Protein 1UDN (pdb70)

Structure (mmCIF, N/CA/C/O backbone):
data_1UDN
#
_entry.id   1UDN
#
_cell.length_a   145.441
_cell.length_b   145.441
_cell.length_c   82.484
_cell.angle_alpha   90.00
_cell.angle_beta   90.00
_cell.angle_gamma   120.00
#
_symmetry.space_group_name_H-M   'P 63 2 2'
#
loop_
_entity.id
_entity.type
_entity.pdbx_description
1 polymer 'Ribonuclease PH'
2 non-polymer 'PHOSPHATE ION'
3 non-polymer 'SULFATE ION'
4 water water
#
loop_
_atom_site.group_PDB
_atom_site.id
_atom_site.type_symbol
_atom_site.label_atom_id
_atom_site.label_alt_id
_atom_site.label_comp_id
_atom_site.label_asym_id
_atom_site.label_entity_id
_atom_site.label_seq_id
_atom_site.pdbx_PDB_ins_code
_atom_site.Cartn_x
_atom_site.Cartn_y
_atom_site.Cartn_z
_atom_site.occupancy
_atom_site.B_iso_or_equiv
_atom_site.auth_seq_id
_atom_site.auth_comp_id
_atom_site.auth_asym_id
_atom_site.auth_atom_id
_atom_site.pdbx_PDB_model_num
ATOM 1 N N . ARG A 1 2 ? 18.034 46.507 2.574 1.00 66.77 2 ARG A N 1
ATOM 2 C CA . ARG A 1 2 ? 17.762 47.922 2.992 1.00 71.19 2 ARG A CA 1
ATOM 3 C C . ARG A 1 2 ? 18.713 48.921 2.356 1.00 72.31 2 ARG A C 1
ATOM 4 O O . ARG A 1 2 ? 19.863 48.599 2.062 1.00 80.67 2 ARG A O 1
ATOM 12 N N . SER A 1 3 ? 18.227 50.143 2.161 1.00 77.85 3 SER A N 1
ATOM 13 C CA . SER A 1 3 ? 19.027 51.214 1.561 1.00 80.51 3 SER A CA 1
ATOM 14 C C . SER A 1 3 ? 20.491 51.180 2.006 1.00 82.33 3 SER A C 1
ATOM 15 O O . SER A 1 3 ? 21.391 51.099 1.167 1.00 83.72 3 SER A O 1
ATOM 18 N N . ASP A 1 4 ? 20.712 51.222 3.322 1.00 81.79 4 ASP A N 1
ATOM 19 C CA . ASP A 1 4 ? 22.054 51.245 3.901 1.00 77.53 4 ASP A CA 1
ATOM 20 C C . ASP A 1 4 ? 22.701 49.884 4.118 1.00 79.69 4 ASP A C 1
ATOM 21 O O . ASP A 1 4 ? 23.657 49.758 4.892 1.00 77.89 4 ASP A O 1
ATOM 26 N N . GLY A 1 5 ? 22.180 48.866 3.440 1.00 75.73 5 GLY A N 1
ATOM 27 C CA . GLY A 1 5 ? 22.747 47.532 3.567 1.00 72.67 5 GLY A CA 1
ATOM 28 C C . GLY A 1 5 ? 22.574 46.849 4.913 1.00 71.41 5 GLY A C 1
ATOM 29 O O . GLY A 1 5 ? 23.268 45.877 5.211 1.00 66.17 5 GLY A O 1
ATOM 30 N N . ARG A 1 6 ? 21.632 47.345 5.714 1.00 70.84 6 ARG A N 1
ATOM 31 C CA . ARG A 1 6 ? 21.355 46.798 7.042 1.00 67.84 6 ARG A CA 1
ATOM 32 C C . ARG A 1 6 ? 20.294 45.694 6.956 1.00 66.89 6 ARG A C 1
ATOM 33 O O . ARG A 1 6 ? 19.394 45.757 6.122 1.00 67.46 6 ARG A O 1
ATOM 41 N N . LYS A 1 7 ? 20.416 44.667 7.790 1.00 63.92 7 LYS A N 1
ATOM 42 C CA . LYS A 1 7 ? 19.435 43.585 7.790 1.00 67.66 7 LYS A CA 1
ATOM 43 C C . LYS A 1 7 ? 18.109 44.171 8.272 1.00 69.85 7 LYS A C 1
ATOM 44 O O . LYS A 1 7 ? 18.067 45.298 8.778 1.00 69.67 7 LYS A O 1
ATOM 50 N N . GLU A 1 8 ? 17.034 43.409 8.121 1.00 64.67 8 GLU A N 1
ATOM 51 C CA . GLU A 1 8 ? 15.714 43.876 8.513 1.00 65.48 8 GLU A CA 1
ATOM 52 C C . GLU A 1 8 ? 15.482 43.941 10.017 1.00 61.03 8 GLU A C 1
ATOM 53 O O . GLU A 1 8 ? 14.752 44.807 10.506 1.00 59.34 8 GLU A O 1
ATOM 59 N N . ASP A 1 9 ? 16.122 43.031 10.741 1.00 58.61 9 ASP A N 1
ATOM 60 C CA . ASP A 1 9 ? 16.000 42.940 12.195 1.00 60.90 9 ASP A CA 1
ATOM 61 C C . ASP A 1 9 ? 17.246 43.509 12.865 1.00 57.28 9 ASP A C 1
ATOM 62 O O . ASP A 1 9 ? 17.589 43.140 13.996 1.00 55.34 9 ASP A O 1
ATOM 67 N N . GLN A 1 10 ? 17.896 44.423 12.152 1.00 57.40 10 GLN A N 1
ATOM 68 C CA . GLN A 1 10 ? 19.137 45.050 12.572 1.00 55.65 10 GLN A CA 1
ATOM 69 C C . GLN A 1 10 ? 19.061 46.577 12.795 1.00 58.73 10 GLN A C 1
ATOM 70 O O . GLN A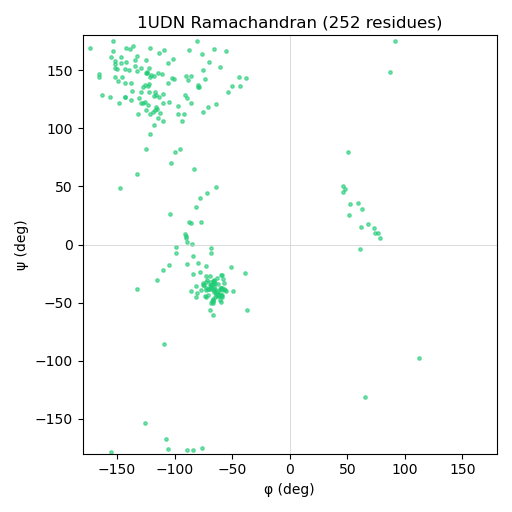 1 10 ? 18.566 47.330 11.942 1.00 51.70 10 GLN A O 1
ATOM 76 N N . LEU A 1 11 ? 19.570 47.017 13.950 1.00 53.05 11 LEU A N 1
ATOM 77 C CA . LEU A 1 11 ? 19.605 48.432 14.330 1.00 46.78 11 LEU A CA 1
ATOM 78 C C . LEU A 1 11 ? 20.706 49.174 13.592 1.00 47.32 11 LEU A C 1
ATOM 79 O O . LEU A 1 11 ? 21.594 48.551 13.023 1.00 44.78 11 LEU A O 1
ATOM 84 N N . ARG A 1 12 ? 20.652 50.508 13.591 1.00 50.98 12 ARG A N 1
ATOM 85 C CA . ARG A 1 12 ? 21.757 51.264 12.999 1.00 53.01 12 ARG A CA 1
ATOM 86 C C . ARG A 1 12 ? 22.849 51.288 14.097 1.00 53.12 12 ARG A C 1
ATOM 87 O O . ARG A 1 12 ? 22.653 50.773 15.207 1.00 45.12 12 ARG A O 1
ATOM 95 N N . PRO A 1 13 ? 24.023 51.848 13.780 1.00 51.98 13 PRO A N 1
ATOM 96 C CA . PRO A 1 13 ? 25.114 51.931 14.759 1.00 49.58 13 PRO A CA 1
ATOM 97 C C . PRO A 1 13 ? 24.657 52.829 15.916 1.00 44.68 13 PRO A C 1
ATOM 98 O O . PRO A 1 13 ? 24.301 53.983 15.697 1.00 44.39 13 PRO A O 1
ATOM 102 N N . VAL A 1 14 ? 24.645 52.300 17.131 1.00 39.60 14 VAL A N 1
ATOM 103 C CA . VAL A 1 14 ? 24.234 53.098 18.275 1.00 42.08 14 VAL A CA 1
ATOM 104 C C . VAL A 1 14 ? 25.431 53.564 19.077 1.00 44.45 14 VAL A C 1
ATOM 105 O O . VAL A 1 14 ? 26.396 52.843 19.268 1.00 48.61 14 VAL A O 1
ATOM 109 N N . SER A 1 15 ? 25.345 54.774 19.585 1.00 47.51 15 SER A N 1
ATOM 110 C CA . SER A 1 15 ? 26.433 55.333 20.349 1.00 46.83 15 SER A CA 1
ATOM 111 C C . SER A 1 15 ? 25.882 56.178 21.497 1.00 39.24 15 SER A C 1
ATOM 112 O O . SER A 1 15 ? 25.048 57.030 21.272 1.00 38.05 15 SER A O 1
ATOM 115 N N . ILE A 1 16 ? 26.317 55.925 22.726 1.00 39.59 16 ILE A N 1
ATOM 116 C CA . ILE A 1 16 ? 25.862 56.751 23.843 1.00 37.91 16 ILE A CA 1
ATOM 117 C C . ILE A 1 16 ? 27.077 57.294 24.591 1.00 38.85 16 ILE A C 1
ATOM 118 O O . ILE A 1 16 ? 27.907 56.533 25.072 1.00 42.55 16 ILE A O 1
ATOM 123 N N . GLN A 1 17 ? 27.173 58.605 24.709 1.00 37.81 17 GLN A N 1
ATOM 124 C CA . GLN A 1 17 ? 28.292 59.233 25.401 1.00 39.16 17 GLN A CA 1
ATOM 125 C C . GLN A 1 17 ? 27.799 60.034 26.597 1.00 36.97 17 GLN A C 1
ATOM 126 O O . GLN A 1 17 ? 27.100 61.015 26.413 1.00 39.64 17 GLN A O 1
ATOM 132 N N . ARG A 1 18 ? 28.150 59.616 27.805 1.00 37.36 18 ARG A N 1
ATOM 133 C CA . ARG A 1 18 ? 27.736 60.314 29.024 1.00 34.25 18 ARG A CA 1
ATOM 134 C C . ARG A 1 18 ? 28.723 61.413 29.357 1.00 32.15 18 ARG A C 1
ATOM 135 O O . ARG A 1 18 ? 29.792 61.463 28.792 1.00 34.04 18 ARG A O 1
ATOM 143 N N . ASP A 1 19 ? 28.351 62.298 30.278 1.00 37.61 19 ASP A N 1
ATOM 144 C CA . ASP A 1 19 ? 29.183 63.443 30.658 1.00 38.61 19 ASP A CA 1
ATOM 145 C C . ASP A 1 19 ? 29.461 64.327 29.456 1.00 40.34 19 ASP A C 1
ATOM 146 O O . ASP A 1 19 ? 30.535 64.909 29.335 1.00 42.31 19 ASP A O 1
ATOM 151 N N . PHE A 1 20 ? 28.485 64.451 28.577 1.00 36.62 20 PHE A N 1
ATOM 152 C CA . PHE A 1 20 ? 28.678 65.243 27.396 1.00 33.51 20 PHE A CA 1
ATOM 153 C C . PHE A 1 20 ? 28.885 66.696 27.717 1.00 35.57 20 PHE A C 1
ATOM 154 O O . PHE A 1 20 ? 29.680 67.383 27.064 1.00 39.26 20 PHE A O 1
ATOM 162 N N . LEU A 1 21 ? 28.153 67.180 28.713 1.00 38.32 21 LEU A N 1
ATOM 163 C CA . LEU A 1 21 ? 28.261 68.567 29.127 1.00 32.98 21 LEU A CA 1
ATOM 164 C C . LEU A 1 21 ? 28.581 68.604 30.628 1.00 39.67 21 LEU A C 1
ATOM 165 O O . LEU A 1 21 ? 28.317 67.646 31.338 1.00 42.19 21 LEU A O 1
ATOM 170 N N . GLU A 1 22 ? 29.131 69.714 31.105 1.00 39.31 22 GLU A N 1
ATOM 171 C CA . GLU A 1 22 ? 29.515 69.853 32.495 1.00 38.56 22 GLU A CA 1
ATOM 172 C C . GLU A 1 22 ? 28.442 70.312 33.491 1.00 46.01 22 GLU A C 1
ATOM 173 O O . GLU A 1 22 ? 28.361 69.793 34.605 1.00 47.51 22 GLU A O 1
ATOM 179 N N . TYR A 1 23 ? 27.602 71.263 33.101 1.00 44.48 23 TYR A N 1
ATOM 180 C CA . TYR A 1 23 ? 26.611 71.795 34.029 1.00 43.39 23 TYR A CA 1
ATOM 181 C C . TYR A 1 23 ? 25.457 70.937 34.491 1.00 42.69 23 TYR A C 1
ATOM 182 O O . TYR A 1 23 ? 25.064 71.023 35.645 1.00 51.89 23 TYR A O 1
ATOM 191 N N . PRO A 1 24 ? 24.876 70.116 33.611 1.00 38.24 24 PRO A N 1
ATOM 192 C CA . PRO A 1 24 ? 23.761 69.306 34.101 1.00 32.22 24 PRO A CA 1
ATOM 193 C C . PRO A 1 24 ? 24.190 68.131 34.977 1.00 39.17 24 PRO A C 1
ATOM 194 O O . PRO A 1 24 ? 25.271 67.569 34.788 1.00 36.41 24 PRO A O 1
ATOM 198 N N . GLU A 1 25 ? 23.329 67.743 35.917 1.00 33.43 25 GLU A N 1
ATOM 199 C CA . GLU A 1 25 ? 23.616 66.604 36.766 1.00 33.47 25 GLU A CA 1
ATOM 200 C C . GLU A 1 25 ? 23.862 65.368 35.918 1.00 37.48 25 GLU A C 1
ATOM 201 O O . GLU A 1 25 ? 24.638 64.497 36.300 1.00 44.03 25 GLU A O 1
ATOM 207 N N . GLY A 1 26 ? 23.187 65.269 34.779 1.00 38.82 26 GLY A N 1
ATOM 208 C CA . GLY A 1 26 ? 23.374 64.124 33.909 1.00 30.82 26 GLY A CA 1
ATOM 209 C C . GLY A 1 26 ? 23.254 64.552 32.458 1.00 35.99 26 GLY A C 1
ATOM 210 O O . GLY A 1 26 ? 22.446 65.426 32.140 1.00 39.14 26 GLY A O 1
ATOM 211 N N . SER A 1 27 ? 24.043 63.963 31.563 1.00 34.12 27 SER A N 1
ATOM 212 C CA . SER A 1 27 ? 23.934 64.358 30.178 1.00 32.74 27 SER A CA 1
ATOM 213 C C . SER A 1 27 ? 24.605 63.414 29.213 1.00 38.60 27 SER A C 1
ATOM 214 O O . SER A 1 27 ? 25.607 62.795 29.538 1.00 40.78 27 SER A O 1
ATOM 217 N N . CYS A 1 28 ? 24.039 63.282 28.022 1.00 35.20 28 CYS A N 1
ATOM 218 C CA . CYS A 1 28 ? 24.669 62.441 27.024 1.00 35.19 28 CYS A CA 1
ATOM 219 C C . CYS A 1 28 ? 24.314 62.800 25.585 1.00 34.04 28 CYS A C 1
ATOM 220 O O . CYS A 1 28 ? 23.359 63.510 25.301 1.00 31.24 28 CYS A O 1
ATOM 223 N N . LEU A 1 29 ? 25.139 62.327 24.679 1.00 32.81 29 LEU A N 1
ATOM 224 C CA . LEU A 1 29 ? 24.911 62.540 23.281 1.00 32.34 29 LEU A CA 1
ATOM 225 C C . LEU A 1 29 ? 24.681 61.121 22.820 1.00 37.47 29 LEU A C 1
ATOM 226 O O . LEU A 1 29 ? 25.581 60.282 22.944 1.00 32.79 29 LEU A O 1
ATOM 231 N N . ILE A 1 30 ? 23.478 60.840 22.316 1.00 37.62 30 ILE A N 1
ATOM 232 C CA . ILE A 1 30 ? 23.150 59.496 21.832 1.00 38.00 30 ILE A CA 1
ATOM 233 C C . ILE A 1 30 ? 22.915 59.575 20.347 1.00 35.33 30 ILE A C 1
ATOM 234 O O . ILE A 1 30 ? 22.442 60.569 19.845 1.00 38.83 30 ILE A O 1
ATOM 239 N N . SER A 1 31 ? 23.253 58.520 19.635 1.00 38.65 31 SER A N 1
ATOM 240 C CA . SER A 1 31 ? 23.042 58.552 18.213 1.00 44.72 31 SER A CA 1
ATOM 241 C C . SER A 1 31 ? 22.606 57.197 17.686 1.00 38.23 31 SER A C 1
ATOM 242 O O . SER A 1 31 ? 23.082 56.181 18.159 1.00 38.19 31 SER A O 1
ATOM 245 N N . PHE A 1 32 ? 21.636 57.215 16.765 1.00 36.85 32 PHE A N 1
ATOM 246 C CA . PHE A 1 32 ? 21.092 56.032 16.054 1.00 32.73 32 PHE A CA 1
ATOM 247 C C . PHE A 1 32 ? 21.383 56.435 14.600 1.00 39.21 32 PHE A C 1
ATOM 248 O O . PHE A 1 32 ? 20.620 57.192 13.995 1.00 34.33 32 PHE A O 1
ATOM 256 N N . GLY A 1 33 ? 22.500 55.986 14.043 1.00 43.60 33 GLY A N 1
ATOM 257 C CA . GLY A 1 33 ? 22.797 56.389 12.675 1.00 50.27 33 GLY A CA 1
ATOM 258 C C . GLY A 1 33 ? 23.036 57.890 12.598 1.00 49.43 33 GLY A C 1
ATOM 259 O O . GLY A 1 33 ? 23.811 58.416 13.411 1.00 52.50 33 GLY A O 1
ATOM 260 N N . LYS A 1 34 ? 22.396 58.579 11.643 1.00 42.79 34 LYS A N 1
ATOM 261 C CA . LYS A 1 34 ? 22.559 60.022 11.507 1.00 39.00 34 LYS A CA 1
ATOM 262 C C . LYS A 1 34 ? 21.703 60.793 12.521 1.00 36.14 34 LYS A C 1
ATOM 263 O O . LYS A 1 34 ? 21.898 61.988 12.735 1.00 37.79 34 LYS A O 1
ATOM 269 N N . THR A 1 35 ? 20.733 60.115 13.118 1.00 39.24 35 THR A N 1
ATOM 270 C CA . THR A 1 35 ? 19.873 60.738 14.118 1.00 40.85 35 THR A CA 1
ATOM 271 C C . THR A 1 35 ? 20.698 60.966 15.392 1.00 35.52 35 THR A C 1
ATOM 272 O O . THR A 1 35 ? 21.191 60.014 15.981 1.00 36.92 35 THR A O 1
ATOM 276 N N . LYS A 1 36 ? 20.848 62.223 15.798 1.00 36.64 36 LYS A N 1
ATOM 277 C CA . LYS A 1 36 ? 21.630 62.573 16.986 1.00 43.84 36 LYS A CA 1
ATOM 278 C C . LYS A 1 36 ? 20.853 63.453 17.968 1.00 43.21 36 LYS A C 1
ATOM 279 O O . LYS A 1 36 ? 20.218 64.416 17.558 1.00 45.42 36 LYS A O 1
ATOM 285 N N . VAL A 1 37 ? 20.924 63.135 19.262 1.00 39.57 37 VAL A N 1
ATOM 286 C CA . VAL A 1 37 ? 20.160 63.871 20.278 1.00 35.36 37 VAL A CA 1
ATOM 287 C C . VAL A 1 37 ? 20.940 64.178 21.581 1.00 38.32 37 VAL A C 1
ATOM 288 O O . VAL A 1 37 ? 21.462 63.272 22.229 1.00 35.92 37 VAL A O 1
ATOM 292 N N . ILE A 1 38 ? 21.024 65.446 21.962 1.00 33.10 38 ILE A N 1
ATOM 293 C CA . ILE A 1 38 ? 21.689 65.780 23.205 1.00 33.03 38 ILE A CA 1
ATOM 294 C C . ILE A 1 38 ? 20.627 65.638 24.322 1.00 39.35 38 ILE A C 1
ATOM 295 O O . ILE A 1 38 ? 19.575 66.276 24.275 1.00 35.27 38 ILE A O 1
ATOM 300 N N . CYS A 1 39 ? 20.877 64.791 25.314 1.00 33.47 39 CYS A N 1
ATOM 301 C CA . CYS A 1 39 ? 19.892 64.608 26.381 1.00 32.33 39 CYS A CA 1
ATOM 302 C C . CYS A 1 39 ? 20.460 65.062 27.715 1.00 34.34 39 CYS A C 1
ATOM 303 O O . CYS A 1 39 ? 21.444 64.510 28.163 1.00 41.39 39 CYS A O 1
ATOM 306 N N . THR A 1 40 ? 19.860 66.062 28.357 1.00 31.94 40 THR A N 1
ATOM 307 C CA . THR A 1 40 ? 20.411 66.527 29.620 1.00 31.84 40 THR A CA 1
ATOM 308 C C . THR A 1 40 ? 19.394 66.427 30.740 1.00 36.54 40 THR A C 1
ATOM 309 O O . THR A 1 40 ? 18.200 66.464 30.493 1.00 38.10 40 THR A O 1
ATOM 313 N N . ALA A 1 41 ? 19.856 66.258 31.975 1.00 35.05 41 ALA A N 1
ATOM 314 C CA . ALA A 1 41 ? 18.925 66.174 33.097 1.00 30.37 41 ALA A CA 1
ATOM 315 C C . ALA A 1 41 ? 19.405 67.153 34.148 1.00 34.99 41 ALA A C 1
ATOM 316 O O . ALA A 1 41 ? 20.538 67.082 34.604 1.00 42.97 41 ALA A O 1
ATOM 318 N N . SER A 1 42 ? 18.541 68.096 34.504 1.00 43.09 42 SER A N 1
ATOM 319 C CA . SER A 1 42 ? 18.867 69.130 35.462 1.00 40.10 42 SER A CA 1
ATOM 320 C C . SER A 1 42 ? 17.912 69.151 36.634 1.00 46.72 42 SER A C 1
ATOM 321 O O . SER A 1 42 ? 16.688 69.052 36.477 1.00 39.91 42 SER A O 1
ATOM 324 N N . VAL A 1 43 ? 18.480 69.290 37.824 1.00 45.54 43 VAL A N 1
ATOM 325 C CA . VAL A 1 43 ? 17.655 69.306 39.014 1.00 48.00 43 VAL A CA 1
ATOM 326 C C . VAL A 1 43 ? 17.181 70.704 39.374 1.00 49.47 43 VAL A C 1
ATOM 327 O O . VAL A 1 43 ? 17.975 71.633 39.476 1.00 46.14 43 VAL A O 1
ATOM 331 N N . ILE A 1 44 ? 15.867 70.847 39.516 1.00 47.98 44 ILE A N 1
ATOM 332 C CA . ILE A 1 44 ? 15.267 72.116 39.900 1.00 52.65 44 ILE A CA 1
ATOM 333 C C . ILE A 1 44 ? 14.761 71.861 41.304 1.00 54.12 44 ILE A C 1
ATOM 334 O O . ILE A 1 44 ? 13.956 70.954 41.528 1.00 48.90 44 ILE A O 1
ATOM 339 N N . GLU A 1 45 ? 15.242 72.661 42.245 1.00 58.25 45 GLU A N 1
ATOM 340 C CA . GLU A 1 45 ? 14.868 72.483 43.634 1.00 62.66 45 GLU A CA 1
ATOM 341 C C . GLU A 1 45 ? 13.454 72.867 43.995 1.00 67.82 45 GLU A C 1
ATOM 342 O O . GLU A 1 45 ? 13.219 73.509 45.016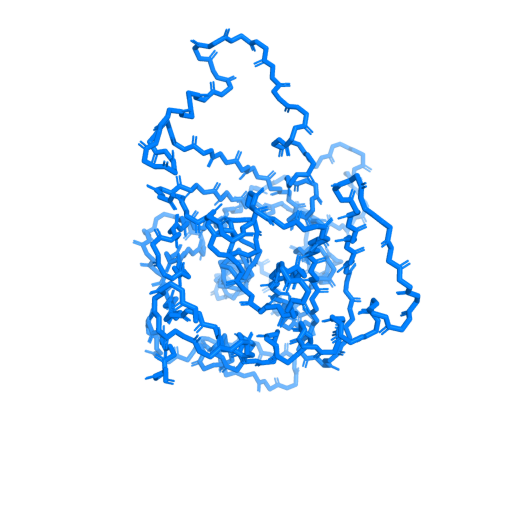 1.00 76.20 45 GLU A O 1
ATOM 348 N N . ASN A 1 46 ? 12.506 72.471 43.158 1.00 70.98 46 ASN A N 1
ATOM 349 C CA . ASN A 1 46 ? 11.112 72.747 43.433 1.00 73.56 46 ASN A CA 1
ATOM 350 C C . ASN A 1 46 ? 10.236 71.726 42.733 1.00 71.82 46 ASN A C 1
ATOM 351 O O . ASN A 1 46 ? 10.743 70.824 42.067 1.00 75.08 46 ASN A O 1
ATOM 356 N N . VAL A 1 47 ? 8.925 71.891 42.875 1.00 66.03 47 VAL A N 1
ATOM 357 C CA . VAL A 1 47 ? 7.942 70.981 42.317 1.00 62.46 47 VAL A CA 1
ATOM 358 C C . VAL A 1 47 ? 6.712 71.722 41.788 1.00 65.20 47 VAL A C 1
ATOM 359 O O . VAL A 1 47 ? 6.447 72.853 42.187 1.00 70.95 47 VAL A O 1
ATOM 363 N N . PRO A 1 48 ? 5.966 71.111 40.849 1.00 65.99 48 PRO A N 1
ATOM 364 C CA . PRO A 1 48 ? 4.761 71.759 40.319 1.00 63.72 48 PRO A CA 1
ATOM 365 C C . PRO A 1 48 ? 3.818 71.968 41.506 1.00 65.90 48 PRO A C 1
ATOM 366 O O . PRO A 1 48 ? 3.880 71.210 42.478 1.00 67.25 48 PRO A O 1
ATOM 370 N N . ASN A 1 49 ? 2.948 72.976 41.439 1.00 72.75 49 ASN A N 1
ATOM 371 C CA . ASN A 1 49 ? 2.037 73.268 42.553 1.00 67.05 49 ASN A CA 1
ATOM 372 C C . ASN A 1 49 ? 1.085 72.163 42.974 1.00 62.40 49 ASN A C 1
ATOM 373 O O . ASN A 1 49 ? 0.830 71.981 44.155 1.00 59.01 49 ASN A O 1
ATOM 378 N N . TRP A 1 50 ? 0.572 71.408 42.017 1.00 60.65 50 TRP A N 1
ATOM 379 C CA . TRP A 1 50 ? -0.344 70.335 42.349 1.00 62.28 50 TRP A CA 1
ATOM 380 C C . TRP A 1 50 ? 0.336 69.185 43.097 1.00 66.61 50 TRP A C 1
ATOM 381 O O . TRP A 1 50 ? -0.314 68.218 43.508 1.00 68.59 50 TRP A O 1
ATOM 392 N N . LEU A 1 51 ? 1.647 69.294 43.273 1.00 66.42 51 LEU A N 1
ATOM 393 C CA . LEU A 1 51 ? 2.404 68.265 43.970 1.00 65.16 51 LEU A CA 1
ATOM 394 C C . LEU A 1 51 ? 2.930 68.694 45.332 1.00 65.22 51 LEU A C 1
ATOM 395 O O . LEU A 1 51 ? 3.239 67.840 46.160 1.00 67.86 51 LEU A O 1
ATOM 400 N N . LYS A 1 52 ? 3.049 70.003 45.548 1.00 63.25 52 LYS A N 1
ATOM 401 C CA . LYS A 1 52 ? 3.542 70.549 46.812 1.00 70.96 52 LYS A CA 1
ATOM 402 C C . LYS A 1 52 ? 3.053 69.772 48.037 1.00 75.76 52 LYS A C 1
ATOM 403 O O . LYS A 1 52 ? 1.922 69.286 48.075 1.00 78.68 52 LYS A O 1
ATOM 409 N N . GLY A 1 53 ? 3.925 69.644 49.032 1.00 77.25 53 GLY A N 1
ATOM 410 C CA . GLY A 1 53 ? 3.569 68.936 50.249 1.00 75.16 53 GLY A CA 1
ATOM 411 C C . GLY A 1 53 ? 3.194 67.469 50.136 1.00 74.57 53 GLY A C 1
ATOM 412 O O . GLY A 1 53 ? 2.954 66.818 51.152 1.00 80.30 53 GLY A O 1
ATOM 413 N N . LYS A 1 54 ? 3.139 66.925 48.928 1.00 73.24 54 LYS A N 1
ATOM 414 C CA . LYS A 1 54 ? 2.775 65.518 48.783 1.00 73.79 54 LYS A CA 1
ATOM 415 C C . LYS A 1 54 ? 3.938 64.516 48.882 1.00 71.17 54 LYS A C 1
ATOM 416 O O . LYS A 1 54 ? 3.816 63.365 48.450 1.00 63.13 54 LYS A O 1
ATOM 422 N N . GLY A 1 55 ? 5.050 64.954 49.474 1.00 70.95 55 GLY A N 1
ATOM 423 C CA . GLY A 1 55 ? 6.215 64.092 49.630 1.00 70.66 55 GLY A CA 1
ATOM 424 C C . GLY A 1 55 ? 6.614 63.297 48.390 1.00 69.79 55 GLY A C 1
ATOM 425 O O . GLY A 1 55 ? 6.822 62.087 48.461 1.00 65.22 55 GLY A O 1
ATOM 426 N N . GLN A 1 56 ? 6.744 63.980 47.258 1.00 66.20 56 GLN A N 1
ATOM 427 C CA . GLN A 1 56 ? 7.098 63.326 46.010 1.00 59.78 56 GLN A CA 1
ATOM 428 C C . GLN A 1 56 ? 7.841 64.281 45.086 1.00 57.68 56 GLN A C 1
ATOM 429 O O . GLN A 1 56 ? 7.699 65.500 45.192 1.00 56.27 56 GLN A O 1
ATOM 435 N N . GLY A 1 57 ? 8.637 63.721 44.181 1.00 55.18 57 GLY A N 1
ATOM 436 C CA . GLY A 1 57 ? 9.364 64.540 43.227 1.00 45.05 57 GLY A CA 1
ATOM 437 C C . GLY A 1 57 ? 8.701 64.422 41.868 1.00 46.53 57 GLY A C 1
ATOM 438 O O . GLY A 1 57 ? 7.667 63.763 41.701 1.00 44.17 57 GLY A O 1
ATOM 439 N N . TRP A 1 58 ? 9.293 65.048 40.871 1.00 40.38 58 TRP A N 1
ATOM 440 C CA . TRP A 1 58 ? 8.698 64.988 39.547 1.00 46.75 58 TRP A CA 1
ATOM 441 C C . TRP A 1 58 ? 9.772 64.982 38.444 1.00 43.32 58 TRP A C 1
ATOM 442 O O . TRP A 1 58 ? 10.929 65.340 38.689 1.00 43.65 58 TRP A O 1
ATOM 453 N N . ILE A 1 59 ? 9.384 64.552 37.248 1.00 40.15 59 ILE A N 1
ATOM 454 C CA . ILE A 1 59 ? 10.266 64.541 36.085 1.00 41.97 59 ILE A CA 1
ATOM 455 C C . ILE A 1 59 ? 9.407 65.062 34.944 1.00 47.90 59 ILE A C 1
ATOM 456 O O . ILE A 1 59 ? 8.275 6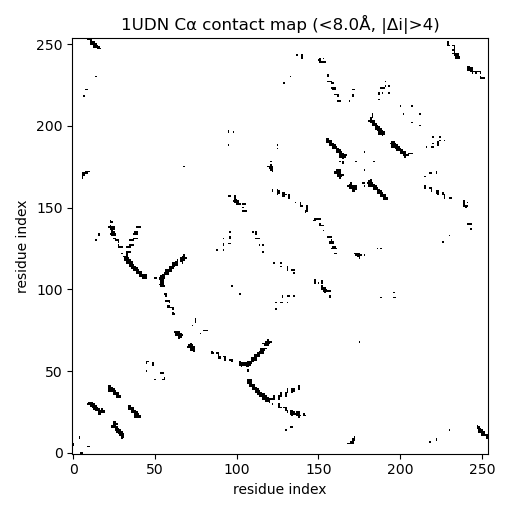4.628 34.754 1.00 45.90 59 ILE A O 1
ATOM 461 N N . THR A 1 60 ? 9.943 66.006 34.191 1.00 49.22 60 THR A N 1
ATOM 462 C CA . THR A 1 60 ? 9.218 66.562 33.073 1.00 48.56 60 THR A CA 1
ATOM 463 C C . THR A 1 60 ? 10.214 66.740 31.931 1.00 41.17 60 THR A C 1
ATOM 464 O O . THR A 1 60 ? 11.382 66.969 32.178 1.00 43.98 60 THR A O 1
ATOM 468 N N . ALA A 1 61 ? 9.756 66.645 30.693 1.00 36.80 61 ALA A N 1
ATOM 469 C CA . ALA A 1 61 ? 10.660 66.766 29.565 1.00 36.00 61 ALA A CA 1
ATOM 470 C C . ALA A 1 61 ? 10.335 67.837 28.530 1.00 38.92 61 ALA A C 1
ATOM 471 O O . ALA A 1 61 ? 9.186 68.146 28.274 1.00 41.61 61 ALA A O 1
ATOM 473 N N . GLU A 1 62 ? 11.379 68.396 27.939 1.00 44.22 62 GLU A N 1
ATOM 474 C CA . GLU A 1 62 ? 11.239 69.378 26.893 1.00 42.81 62 GLU A CA 1
ATOM 475 C C . GLU A 1 62 ? 11.979 68.816 25.692 1.00 43.86 62 GLU A C 1
ATOM 476 O O . GLU A 1 62 ? 13.115 68.359 25.807 1.00 49.63 62 GLU A O 1
ATOM 482 N N . TYR A 1 63 ? 11.330 68.829 24.542 1.00 40.84 63 TYR A N 1
ATOM 483 C CA . TYR A 1 63 ? 11.911 68.289 23.329 1.00 38.19 63 TYR A CA 1
ATOM 484 C C . TYR A 1 63 ? 11.971 69.391 22.293 1.00 46.49 63 TYR A C 1
ATOM 485 O O . TYR A 1 63 ? 11.090 70.249 22.231 1.00 49.13 63 TYR A O 1
ATOM 494 N N . SER A 1 64 ? 13.017 69.397 21.482 1.00 43.04 64 SER A N 1
ATOM 495 C CA . SER A 1 64 ? 13.108 70.414 20.455 1.00 45.61 64 SER A CA 1
ATOM 496 C C . SER A 1 64 ? 13.888 69.922 19.278 1.00 44.68 64 SER A C 1
ATOM 497 O O . SER A 1 64 ? 14.836 69.175 19.432 1.00 45.21 64 SER A O 1
ATOM 500 N N . MET A 1 65 ? 13.486 70.338 18.089 1.00 58.91 65 MET A N 1
ATOM 501 C CA . MET A 1 65 ? 14.208 69.913 16.903 1.00 70.82 65 MET A CA 1
ATOM 502 C C . MET A 1 65 ? 14.841 71.069 16.140 1.00 75.94 65 MET A C 1
ATOM 503 O O . MET A 1 65 ? 14.147 71.790 15.431 1.00 83.52 65 MET A O 1
ATOM 508 N N . LEU A 1 66 ? 16.158 71.238 16.296 1.00 90.39 66 LEU A N 1
ATOM 509 C CA . LEU A 1 66 ? 16.912 72.299 15.604 1.00 99.44 66 LEU A CA 1
ATOM 510 C C . LEU A 1 66 ? 16.490 72.406 14.143 1.00 106.10 66 LEU A C 1
ATOM 511 O O . LEU A 1 66 ? 16.332 71.394 13.455 1.00 105.71 66 LEU A O 1
ATOM 516 N N . PRO A 1 67 ? 16.307 73.639 13.652 1.00 114.18 67 PRO A N 1
ATOM 517 C CA . PRO A 1 67 ? 15.900 73.912 12.267 1.00 124.37 67 PRO A CA 1
ATOM 518 C C . PRO A 1 67 ? 16.515 73.017 11.171 1.00 133.13 67 PRO A C 1
ATOM 519 O O . PRO A 1 67 ? 15.921 72.856 10.097 1.00 133.82 67 PRO A O 1
ATOM 523 N N . ARG A 1 68 ? 17.689 72.437 11.429 1.00 140.47 68 ARG A N 1
ATOM 524 C CA . ARG A 1 68 ? 18.321 71.554 10.439 1.00 144.82 68 ARG A CA 1
ATOM 525 C C . ARG A 1 68 ? 18.088 70.066 10.772 1.00 150.28 68 ARG A C 1
ATOM 526 O O . ARG A 1 68 ? 18.967 69.384 11.322 1.00 152.52 68 ARG A O 1
ATOM 534 N N . ALA A 1 69 ? 16.896 69.576 10.431 1.00 151.42 69 ALA A N 1
ATOM 535 C CA . ALA A 1 69 ? 16.518 68.185 10.675 1.00 149.84 69 ALA A CA 1
ATOM 536 C C . ALA A 1 69 ? 16.077 67.552 9.360 1.00 147.92 69 ALA A C 1
ATOM 537 O O . ALA A 1 69 ? 15.509 68.230 8.500 1.00 145.78 69 ALA A O 1
ATOM 539 N N . THR A 1 70 ? 16.335 66.252 9.220 1.00 146.87 70 THR A N 1
ATOM 540 C CA . THR A 1 70 ? 15.991 65.506 8.008 1.00 144.97 70 THR A CA 1
ATOM 541 C C . THR A 1 70 ? 16.556 66.245 6.795 1.00 146.61 70 THR A C 1
ATOM 542 O O . THR A 1 70 ? 15.956 66.244 5.718 1.00 146.35 70 THR A O 1
ATOM 546 N N . GLN A 1 71 ? 17.724 66.861 6.997 1.00 146.62 71 GLN A N 1
ATOM 547 C CA . GLN A 1 71 ? 18.429 67.649 5.984 1.00 146.23 71 GLN A CA 1
ATOM 548 C C . GLN A 1 71 ? 17.483 68.691 5.379 1.00 149.07 71 GLN A C 1
ATOM 549 O O . GLN A 1 71 ? 17.675 69.147 4.246 1.00 148.85 71 GLN A O 1
ATOM 555 N N . GLN A 1 72 ? 16.470 69.066 6.163 1.00 149.21 72 GLN A N 1
ATOM 556 C CA . GLN A 1 72 ? 15.461 70.044 5.756 1.00 146.84 72 GLN A CA 1
ATOM 557 C C . GLN A 1 72 ? 15.378 71.162 6.805 1.00 145.87 72 GLN A C 1
ATOM 558 O O . GLN A 1 72 ? 16.349 71.432 7.517 1.00 141.66 72 GLN A O 1
ATOM 564 N N . ARG A 1 73 ? 14.212 71.797 6.901 1.00 145.69 73 ARG A N 1
ATOM 565 C CA . ARG A 1 73 ? 14.002 72.894 7.842 1.00 146.17 73 ARG A CA 1
ATOM 566 C C . ARG A 1 73 ? 13.000 72.547 8.947 1.00 145.98 73 ARG A C 1
ATOM 567 O O . ARG A 1 73 ? 11.877 72.113 8.677 1.00 144.01 73 ARG A O 1
ATOM 575 N N . THR A 1 74 ? 13.424 72.748 10.193 1.00 145.02 74 THR A N 1
ATOM 576 C CA . THR A 1 74 ? 12.598 72.480 11.365 1.00 145.58 74 THR A CA 1
ATOM 577 C C . THR A 1 74 ? 12.680 73.676 12.314 1.00 147.94 74 THR A C 1
ATOM 578 O O . THR A 1 74 ? 13.128 73.547 13.455 1.00 147.25 74 THR A O 1
ATOM 582 N N . ILE A 1 75 ? 12.251 74.841 11.831 1.00 150.98 75 ILE A N 1
ATOM 583 C CA . ILE A 1 75 ? 12.277 76.066 12.629 1.00 152.06 75 ILE A CA 1
ATOM 584 C C . ILE A 1 75 ? 11.557 75.833 13.961 1.00 155.00 75 ILE A C 1
ATOM 585 O O . ILE A 1 75 ? 10.445 75.302 13.999 1.00 155.87 75 ILE A O 1
ATOM 590 N N . ARG A 1 76 ? 12.212 76.224 15.049 1.00 156.38 76 ARG A N 1
ATOM 591 C CA . ARG A 1 76 ? 11.676 76.050 16.395 1.00 159.98 76 ARG A CA 1
ATOM 592 C C . ARG A 1 76 ? 10.293 76.654 16.626 1.00 161.90 76 ARG A C 1
ATOM 593 O O . ARG A 1 76 ? 9.803 77.444 15.816 1.00 163.52 76 ARG A O 1
ATOM 601 N N . GLU A 1 77 ? 9.669 76.271 17.740 1.00 162.81 77 GLU A N 1
ATOM 602 C CA . GLU A 1 77 ? 8.343 76.773 18.102 1.00 162.89 77 GLU A CA 1
ATOM 603 C C . GLU A 1 77 ? 8.505 78.158 18.753 1.00 163.86 77 GLU A C 1
ATOM 604 O O . GLU A 1 77 ? 7.734 78.532 19.641 1.00 163.71 77 GLU A O 1
ATOM 610 N N . SER A 1 78 ? 9.513 78.906 18.303 1.00 163.58 78 SER A N 1
ATOM 611 C CA . SER A 1 78 ? 9.814 80.239 18.833 1.00 160.32 78 SER A CA 1
ATOM 612 C C . SER A 1 78 ? 9.505 81.385 17.875 1.00 158.00 78 SER A C 1
ATOM 613 O O . SER A 1 78 ? 8.436 81.996 17.940 1.00 155.67 78 SER A O 1
ATOM 616 N N . VAL A 1 79 ? 10.467 81.676 17.001 1.00 156.57 79 VAL A N 1
ATOM 617 C CA . VAL A 1 79 ? 10.346 82.751 16.021 1.00 153.74 79 VAL A CA 1
ATOM 618 C C . VAL A 1 79 ? 9.464 82.327 14.841 1.00 156.82 79 VAL A C 1
ATOM 619 O O . VAL A 1 79 ? 9.764 82.634 13.684 1.00 157.42 79 VAL A O 1
ATOM 623 N N . GLN A 1 80 ? 8.382 81.612 15.145 1.00 157.93 80 GLN A N 1
ATOM 624 C CA . GLN A 1 80 ? 7.434 81.155 14.129 1.00 155.61 80 GLN A CA 1
ATOM 625 C C . GLN A 1 80 ? 6.001 81.455 14.550 1.00 154.75 80 GLN A C 1
ATOM 626 O O . GLN A 1 80 ? 5.163 81.812 13.721 1.00 155.44 80 GLN A O 1
ATOM 632 N N . GLY A 1 81 ? 5.724 81.293 15.841 1.00 152.52 81 GLY A N 1
ATOM 633 C CA . GLY A 1 81 ? 4.391 81.551 16.349 1.00 151.32 81 GLY A CA 1
ATOM 634 C C . GLY A 1 81 ? 3.691 80.293 16.824 1.00 151.35 81 GLY A C 1
ATOM 635 O O . GLY A 1 81 ? 3.911 79.845 17.950 1.00 151.58 81 GLY A O 1
ATOM 636 N N . ARG A 1 82 ? 2.846 79.723 15.967 1.00 150.71 82 ARG A N 1
ATOM 637 C CA . ARG A 1 82 ? 2.103 78.509 16.300 1.00 150.02 82 ARG A CA 1
ATOM 638 C C . ARG A 1 82 ? 3.007 77.482 16.980 1.00 150.66 82 ARG A C 1
ATOM 639 O O . ARG A 1 82 ? 4.191 77.365 16.647 1.00 150.79 82 ARG A O 1
ATOM 647 N N . ILE A 1 83 ? 2.441 76.749 17.940 1.00 150.55 83 ILE A N 1
ATOM 648 C CA . ILE A 1 83 ? 3.181 75.728 18.683 1.00 147.57 83 ILE A CA 1
ATOM 649 C C . ILE A 1 83 ? 2.643 74.312 18.395 1.00 144.45 83 ILE A C 1
ATOM 650 O O . ILE A 1 83 ? 1.539 73.942 18.821 1.00 142.38 83 ILE A O 1
ATOM 655 N N . GLY A 1 84 ? 3.443 73.537 17.657 1.00 139.59 84 GLY A N 1
ATOM 656 C CA . GLY A 1 84 ? 3.080 72.179 17.285 1.00 130.97 84 GLY A CA 1
ATOM 657 C C . GLY A 1 84 ? 2.609 71.267 18.411 1.00 125.99 84 GLY A C 1
ATOM 658 O O . GLY A 1 84 ? 3.195 71.239 19.503 1.00 123.34 84 GLY A O 1
ATOM 659 N N . GLY A 1 85 ? 1.540 70.514 18.134 1.00 117.89 85 GLY A N 1
ATOM 660 C CA . GLY A 1 85 ? 0.992 69.589 19.111 1.00 98.46 85 GLY A CA 1
ATOM 661 C C . GLY A 1 85 ? 1.733 68.273 19.051 1.00 85.95 85 GLY A C 1
ATOM 662 O O . GLY A 1 85 ? 1.395 67.348 19.781 1.00 84.85 85 GLY A O 1
ATOM 663 N N . ARG A 1 86 ? 2.729 68.205 18.160 1.00 82.55 86 ARG A N 1
ATOM 664 C CA . ARG A 1 86 ? 3.600 67.027 17.953 1.00 74.54 86 ARG A CA 1
ATOM 665 C C . ARG A 1 86 ? 4.706 67.003 19.007 1.00 61.10 86 ARG A C 1
ATOM 666 O O . ARG A 1 86 ? 5.022 65.977 19.587 1.00 51.69 86 ARG A O 1
ATOM 674 N N . THR A 1 87 ? 5.298 68.165 19.214 1.00 56.62 87 THR A N 1
ATOM 675 C CA . THR A 1 87 ? 6.343 68.361 20.199 1.00 54.15 87 THR A CA 1
ATOM 676 C C . THR A 1 87 ? 5.809 68.010 21.578 1.00 54.65 87 THR A C 1
ATOM 677 O O . THR A 1 87 ? 6.520 67.439 22.397 1.00 57.36 87 THR A O 1
ATOM 681 N N . HIS A 1 88 ? 4.551 68.339 21.830 1.00 50.47 88 HIS A N 1
ATOM 682 C CA . HIS A 1 88 ? 3.962 68.055 23.126 1.00 51.98 88 HIS A CA 1
ATOM 683 C C . HIS A 1 88 ? 3.662 66.589 23.277 1.00 49.04 88 HIS A C 1
ATOM 684 O O . HIS A 1 88 ? 3.775 66.033 24.366 1.00 50.95 88 HIS A O 1
ATOM 691 N N . GLU A 1 89 ? 3.274 65.958 22.182 1.00 43.71 89 GLU A N 1
ATOM 692 C CA . GLU A 1 89 ? 2.969 64.539 22.215 1.00 45.42 89 GLU A CA 1
ATOM 693 C C . GLU A 1 89 ? 4.232 63.768 22.631 1.00 48.27 89 GLU A C 1
ATOM 694 O O . GLU A 1 89 ? 4.179 62.862 23.458 1.00 45.81 89 GLU A O 1
ATOM 700 N N . ILE A 1 90 ? 5.365 64.145 22.049 1.00 39.47 90 ILE A N 1
ATOM 701 C CA . ILE A 1 90 ? 6.632 63.510 22.327 1.00 40.89 90 ILE A CA 1
ATOM 702 C C . ILE A 1 90 ? 7.150 63.884 23.723 1.00 39.92 90 ILE A C 1
ATOM 703 O O . ILE A 1 90 ? 7.702 63.054 24.418 1.00 42.12 90 ILE A O 1
ATOM 708 N N . GLN A 1 91 ? 6.975 65.125 24.138 1.00 34.67 91 GLN A N 1
ATOM 709 C CA . GLN A 1 91 ? 7.427 65.507 25.468 1.00 39.61 91 GLN A CA 1
ATOM 710 C C . GLN A 1 91 ? 6.683 64.706 26.515 1.00 37.67 91 GLN A C 1
ATOM 711 O O . GLN A 1 91 ? 7.258 64.270 27.486 1.00 46.48 91 GLN A O 1
ATOM 717 N N . ARG A 1 92 ? 5.395 64.509 26.307 1.00 40.67 92 ARG A N 1
ATOM 718 C CA . ARG A 1 92 ? 4.609 63.788 27.271 1.00 37.47 92 ARG A CA 1
ATOM 719 C C . ARG A 1 92 ? 5.064 62.354 27.305 1.00 41.47 92 ARG A C 1
ATOM 720 O O . ARG A 1 92 ? 4.984 61.686 28.340 1.00 38.70 92 ARG A O 1
ATOM 728 N N . MET A 1 93 ? 5.517 61.868 26.152 1.00 38.89 93 MET A N 1
ATOM 729 C CA . MET A 1 93 ? 5.940 60.481 26.043 1.00 38.07 93 MET A CA 1
ATOM 730 C C . MET A 1 93 ? 7.222 60.251 26.845 1.00 39.73 93 MET A C 1
ATOM 731 O O . MET A 1 93 ? 7.322 59.332 27.660 1.00 40.33 93 MET A O 1
ATOM 736 N N . ILE A 1 94 ? 8.186 61.117 26.597 1.00 35.98 94 ILE A N 1
ATOM 737 C CA . ILE A 1 94 ? 9.454 61.065 27.245 1.00 37.65 94 ILE A CA 1
ATOM 738 C C . ILE A 1 94 ? 9.296 61.200 28.745 1.00 41.05 94 ILE A C 1
ATOM 739 O O . ILE A 1 94 ? 10.015 60.539 29.492 1.00 52.17 94 ILE A O 1
ATOM 744 N N . GLY A 1 95 ? 8.362 62.038 29.186 1.00 38.26 95 GLY A N 1
ATOM 745 C CA . GLY A 1 95 ? 8.159 62.256 30.615 1.00 36.07 95 GLY A CA 1
ATOM 746 C C . GLY A 1 95 ? 7.556 61.039 31.273 1.00 39.05 95 GLY A C 1
ATOM 747 O O . GLY A 1 95 ? 7.877 60.671 32.414 1.00 36.54 95 GLY A O 1
ATOM 748 N N . ARG A 1 96 ? 6.651 60.413 30.537 1.00 34.14 96 ARG A N 1
ATOM 749 C CA . ARG A 1 96 ? 6.012 59.218 31.012 1.00 34.33 96 ARG A CA 1
ATOM 750 C C . ARG A 1 96 ? 7.048 58.097 31.123 1.00 37.61 96 ARG A C 1
ATOM 751 O O . ARG A 1 96 ? 6.997 57.314 32.055 1.00 40.93 96 ARG A O 1
ATOM 759 N N . ALA A 1 97 ? 7.978 58.000 30.173 1.00 36.93 97 ALA A N 1
ATOM 760 C CA . ALA A 1 97 ? 8.987 56.941 30.257 1.00 38.83 97 ALA A CA 1
ATOM 761 C C . ALA A 1 97 ? 9.924 57.186 31.476 1.00 36.89 97 ALA A C 1
ATOM 762 O O . ALA A 1 97 ? 10.176 56.290 32.271 1.00 34.15 97 ALA A O 1
ATOM 764 N N . MET A 1 98 ? 10.422 58.400 31.632 1.00 33.75 98 MET A N 1
ATOM 765 C CA . MET A 1 98 ? 11.293 58.655 32.753 1.00 40.69 98 MET A CA 1
ATOM 766 C C . MET A 1 98 ? 10.594 58.380 34.092 1.00 39.33 98 MET A C 1
ATOM 767 O O . MET A 1 98 ? 11.160 57.746 34.970 1.00 43.64 98 MET A O 1
ATOM 772 N N . ARG A 1 99 ? 9.354 58.832 34.235 1.00 50.96 99 ARG A N 1
ATOM 773 C CA . ARG A 1 99 ? 8.615 58.644 35.488 1.00 48.84 99 ARG A CA 1
ATOM 774 C C . ARG A 1 99 ? 8.326 57.188 35.803 1.00 47.80 99 ARG A C 1
ATOM 775 O O . ARG A 1 99 ? 8.291 56.794 36.956 1.00 47.08 99 ARG A O 1
ATOM 783 N N . THR A 1 100 ? 8.110 56.380 34.776 1.00 46.00 100 THR A N 1
ATOM 784 C CA . THR A 1 100 ? 7.844 54.984 35.018 1.00 47.13 100 THR A CA 1
ATOM 785 C C . THR A 1 100 ? 9.082 54.315 35.607 1.00 46.47 100 THR A C 1
ATOM 786 O O . THR A 1 100 ? 8.982 53.378 36.395 1.00 43.44 100 THR A O 1
ATOM 790 N N . ALA A 1 101 ? 10.248 54.805 35.213 1.00 43.34 101 ALA A N 1
ATOM 791 C CA . ALA A 1 101 ? 11.516 54.227 35.651 1.00 47.86 101 ALA A CA 1
ATOM 792 C C . ALA A 1 101 ? 12.049 54.691 37.016 1.00 48.27 101 ALA A C 1
ATOM 793 O O . ALA A 1 101 ? 12.995 54.104 37.516 1.00 46.54 101 ALA A O 1
ATOM 795 N N . VAL A 1 102 ? 11.442 55.711 37.617 1.00 40.01 102 VAL A N 1
ATOM 796 C CA . VAL A 1 102 ? 11.927 56.242 38.881 1.00 39.70 102 VAL A CA 1
ATOM 797 C C . VAL A 1 102 ? 10.907 56.180 40.019 1.00 46.86 102 VAL A C 1
ATOM 798 O O . VAL A 1 102 ? 9.710 56.308 39.795 1.00 47.12 102 VAL A O 1
ATOM 802 N N . GLU A 1 103 ? 11.379 55.961 41.248 1.00 52.03 103 GLU A N 1
ATOM 803 C CA . GLU A 1 103 ? 10.480 55.914 42.397 1.00 45.92 103 GLU A CA 1
ATOM 804 C C . GLU A 1 103 ? 10.516 57.310 42.970 1.00 44.76 103 GLU A C 1
ATOM 805 O O . GLU A 1 103 ? 11.251 57.591 43.913 1.00 52.64 103 GLU A O 1
ATOM 811 N N . LEU A 1 104 ? 9.716 58.181 42.356 1.00 50.61 104 LEU A N 1
ATOM 812 C CA . LEU A 1 104 ? 9.605 59.613 42.673 1.00 45.75 104 LEU A CA 1
ATOM 813 C C . LEU A 1 104 ? 9.365 59.915 44.142 1.00 47.09 104 LEU A C 1
ATOM 814 O O . LEU A 1 104 ? 9.578 61.042 44.615 1.00 41.75 104 LEU A O 1
ATOM 819 N N . THR A 1 105 ? 8.892 58.897 44.847 1.00 52.54 105 THR A N 1
ATOM 820 C CA . THR A 1 105 ? 8.650 58.982 46.275 1.00 56.31 105 THR A CA 1
ATOM 821 C C . THR A 1 105 ? 9.978 59.293 46.974 1.00 58.03 105 THR A C 1
ATOM 822 O O . THR A 1 105 ? 10.059 60.168 47.852 1.00 59.34 105 THR A O 1
ATOM 826 N N . LYS A 1 106 ? 11.029 58.601 46.542 1.00 52.54 106 LYS A N 1
ATOM 827 C CA . LYS A 1 106 ? 12.341 58.745 47.157 1.00 49.12 106 LYS A CA 1
ATOM 828 C C . LYS A 1 106 ? 13.271 59.802 46.572 1.00 51.94 106 LYS A C 1
ATOM 829 O O . LYS A 1 106 ? 14.421 59.914 46.972 1.00 53.79 106 LYS A O 1
ATOM 835 N N . ILE A 1 107 ? 12.770 60.606 45.649 1.00 54.89 107 ILE A N 1
ATOM 836 C CA . ILE A 1 107 ? 13.582 61.638 45.025 1.00 44.48 107 ILE A CA 1
ATOM 837 C C . ILE A 1 107 ? 13.526 62.953 45.784 1.00 47.31 107 ILE A C 1
ATOM 838 O O . ILE A 1 107 ? 14.372 63.815 45.594 1.00 47.65 107 ILE A O 1
ATOM 843 N N . GLY A 1 108 ? 12.535 63.106 46.658 1.00 51.83 108 GLY A N 1
ATOM 844 C CA . GLY A 1 108 ? 12.391 64.353 47.402 1.00 55.20 108 GLY A CA 1
ATOM 845 C C . GLY A 1 108 ? 11.481 65.336 46.678 1.00 56.95 108 GLY A C 1
ATOM 846 O O . GLY A 1 108 ? 11.042 65.075 45.554 1.00 57.23 108 GLY A O 1
ATOM 847 N N . GLU A 1 109 ? 11.194 66.476 47.298 1.00 59.71 109 GLU A N 1
ATOM 848 C CA . GLU A 1 109 ? 10.314 67.455 46.661 1.00 61.80 109 GLU A CA 1
ATOM 849 C C . GLU A 1 109 ? 11.103 68.304 45.688 1.00 59.07 109 GLU A C 1
ATOM 850 O O . GLU A 1 109 ? 11.268 69.514 45.876 1.00 61.08 109 GLU A O 1
ATOM 856 N N . ARG A 1 110 ? 11.610 67.651 44.651 1.00 50.70 110 ARG A N 1
ATOM 857 C CA . ARG A 1 110 ? 12.386 68.342 43.639 1.00 49.57 110 ARG A CA 1
ATOM 858 C C . ARG A 1 110 ? 12.017 67.822 42.247 1.00 46.33 110 ARG A C 1
ATOM 859 O O . ARG A 1 110 ? 11.338 66.807 42.108 1.00 44.91 110 ARG A O 1
ATOM 867 N N . THR A 1 111 ? 12.463 68.516 41.213 1.00 45.41 111 THR A N 1
ATOM 868 C CA . THR A 1 111 ? 12.116 68.099 39.873 1.00 43.45 111 THR A CA 1
ATOM 869 C C . THR A 1 111 ? 13.331 67.915 38.996 1.00 42.67 111 THR A C 1
ATOM 870 O O . THR A 1 111 ? 14.251 68.733 39.019 1.00 40.96 111 THR A O 1
ATOM 874 N N . ILE A 1 112 ? 13.324 66.837 38.219 1.00 37.78 112 ILE A N 1
ATOM 875 C CA . ILE A 1 112 ? 14.400 66.564 37.274 1.00 37.04 112 ILE A CA 1
ATOM 876 C C . ILE A 1 112 ? 13.903 67.074 35.913 1.00 34.97 112 ILE A C 1
ATOM 877 O O . ILE A 1 112 ? 12.958 66.538 35.346 1.00 38.74 112 ILE A O 1
ATOM 882 N N . TRP A 1 113 ? 14.527 68.116 35.401 1.00 34.62 113 TRP A N 1
ATOM 883 C CA . TRP A 1 113 ? 14.129 68.684 34.116 1.00 33.06 113 TRP A CA 1
ATOM 884 C C . TRP A 1 113 ? 14.955 68.083 32.963 1.00 32.16 113 TRP A C 1
ATOM 885 O O . TRP A 1 113 ? 16.134 68.378 32.787 1.00 31.24 113 TRP A O 1
ATOM 896 N N . VAL A 1 114 ? 14.310 67.226 32.187 1.00 34.99 114 VAL A N 1
ATOM 897 C CA . VAL A 1 114 ? 14.930 66.542 31.063 1.00 35.03 114 VAL A CA 1
ATOM 898 C C . VAL A 1 114 ? 14.771 67.331 29.774 1.00 37.97 114 VAL A C 1
ATOM 899 O O . VAL A 1 114 ? 13.680 67.705 29.397 1.00 44.11 114 VAL A O 1
ATOM 903 N N . ASP A 1 115 ? 15.877 67.536 29.086 1.00 41.60 115 ASP A N 1
ATOM 904 C CA . ASP A 1 115 ? 15.887 68.271 27.855 1.00 41.30 115 ASP A CA 1
ATOM 905 C C . ASP A 1 115 ? 16.471 67.452 26.715 1.00 43.54 115 ASP A C 1
ATOM 906 O O . ASP A 1 115 ? 17.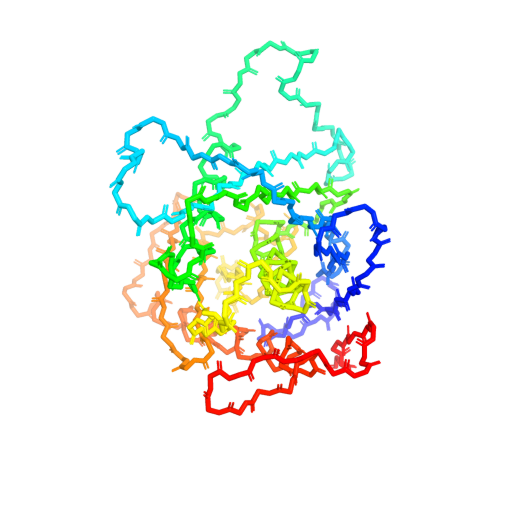624 67.047 26.776 1.00 40.39 115 ASP A O 1
ATOM 911 N N . CYS A 1 116 ? 15.679 67.219 25.677 1.00 39.97 116 CYS A N 1
ATOM 912 C CA . CYS A 1 116 ? 16.148 66.469 24.532 1.00 37.11 116 CYS A CA 1
ATOM 913 C C . CYS A 1 116 ? 16.227 67.413 23.320 1.00 36.54 116 CYS A C 1
ATOM 914 O O . CYS A 1 116 ? 15.227 67.890 22.823 1.00 36.30 116 CYS A O 1
ATOM 917 N N . ASP A 1 117 ? 17.447 67.658 22.860 1.00 37.82 117 ASP A N 1
ATOM 918 C CA . ASP A 1 117 ? 17.740 68.543 21.756 1.00 31.55 117 ASP A CA 1
ATOM 919 C C . ASP A 1 117 ? 18.215 67.726 20.554 1.00 34.29 117 ASP A C 1
ATOM 920 O O . ASP A 1 117 ? 19.326 67.217 20.520 1.00 38.09 117 ASP A O 1
ATOM 925 N N . VAL A 1 118 ? 17.362 67.589 19.562 1.00 34.30 118 VAL A N 1
ATOM 926 C CA . VAL A 1 118 ? 17.728 66.835 18.375 1.00 37.13 118 VAL A CA 1
ATOM 927 C C . VAL A 1 118 ? 18.668 67.687 17.545 1.00 37.62 118 VAL A C 1
ATOM 928 O O . VAL A 1 118 ? 18.280 68.717 17.025 1.00 45.36 118 VAL A O 1
ATOM 932 N N . ILE A 1 119 ? 19.905 67.272 17.397 1.00 34.86 119 ILE A N 1
ATOM 933 C CA . ILE A 1 119 ? 20.805 68.096 16.636 1.00 36.30 119 ILE A CA 1
ATOM 934 C C . ILE A 1 119 ? 20.944 67.593 15.211 1.00 34.37 119 ILE A C 1
ATOM 935 O O . ILE A 1 119 ? 21.559 68.239 14.379 1.00 40.36 119 ILE A O 1
ATOM 940 N N . GLN A 1 120 ? 20.371 66.434 14.928 1.00 37.21 120 GLN A N 1
ATOM 941 C CA . GLN A 1 120 ? 20.376 65.908 13.563 1.00 43.27 120 GLN A CA 1
ATOM 942 C C . GLN A 1 120 ? 19.321 64.833 13.473 1.00 39.51 120 GLN A C 1
ATOM 943 O O . GLN A 1 120 ? 19.289 63.920 14.294 1.00 40.85 120 GLN A O 1
ATOM 949 N N . ALA A 1 121 ? 18.453 64.939 12.468 1.00 39.54 121 ALA A N 1
ATOM 950 C CA . ALA A 1 121 ? 17.358 63.995 12.345 1.00 35.57 121 ALA A CA 1
ATOM 951 C C . ALA A 1 121 ? 17.322 63.145 11.103 1.00 40.88 121 ALA A C 1
ATOM 952 O O . ALA A 1 121 ? 17.373 63.667 9.990 1.00 43.77 121 ALA A O 1
ATOM 954 N N . ASP A 1 122 ? 17.218 61.830 11.291 1.00 40.81 122 ASP A N 1
ATOM 955 C CA . ASP A 1 122 ? 17.089 60.897 10.166 1.00 39.56 122 ASP A CA 1
ATOM 956 C C . ASP A 1 122 ? 16.226 59.723 10.598 1.00 34.23 122 ASP A C 1
ATOM 957 O O . ASP A 1 122 ? 16.573 58.564 10.398 1.00 34.01 122 ASP A O 1
ATOM 962 N N . GLY A 1 123 ? 15.092 60.045 11.205 1.00 36.94 123 GLY A N 1
ATOM 963 C CA . GLY A 1 123 ? 14.191 59.019 11.676 1.00 37.30 123 GLY A CA 1
ATOM 964 C C . GLY A 1 123 ? 14.505 58.517 13.070 1.00 40.13 123 GLY A C 1
ATOM 965 O O . GLY A 1 123 ? 15.658 58.472 13.497 1.00 38.09 123 GLY A O 1
ATOM 966 N N . GLY A 1 124 ? 13.453 58.125 13.776 1.00 45.13 124 GLY A N 1
ATOM 967 C CA . GLY A 1 124 ? 13.587 57.601 15.124 1.00 41.46 124 GLY A CA 1
ATOM 968 C C . GLY A 1 124 ? 14.142 58.579 16.140 1.00 39.65 124 GLY A C 1
ATOM 969 O O . GLY A 1 124 ? 14.786 58.158 17.090 1.00 46.31 124 GLY A O 1
ATOM 970 N N . THR A 1 125 ? 13.890 59.868 15.966 1.00 37.70 125 THR A N 1
ATOM 971 C CA . THR A 1 125 ? 14.418 60.842 16.895 1.00 38.63 125 THR A CA 1
ATOM 972 C C . THR A 1 125 ? 13.779 60.785 18.279 1.00 42.01 125 THR A C 1
ATOM 973 O O . THR A 1 125 ? 14.418 61.176 19.246 1.00 44.31 125 THR A O 1
ATOM 977 N N . ARG A 1 126 ? 12.537 60.321 18.399 1.00 37.43 126 ARG A N 1
ATOM 978 C CA . ARG A 1 126 ? 11.904 60.317 19.725 1.00 37.66 126 ARG A CA 1
ATOM 979 C C . ARG A 1 126 ? 12.282 59.088 20.559 1.00 38.38 126 ARG A C 1
ATOM 980 O O . ARG A 1 126 ? 12.229 59.114 21.798 1.00 34.66 126 ARG A O 1
ATOM 988 N N . THR A 1 127 ? 12.641 58.010 19.876 1.00 30.03 127 THR A N 1
ATOM 989 C CA . THR A 1 127 ? 13.018 56.808 20.567 1.00 32.62 127 THR A CA 1
ATOM 990 C C . THR A 1 127 ? 14.478 56.945 20.998 1.00 37.49 127 THR A C 1
ATOM 991 O O . THR A 1 127 ? 14.859 56.473 22.066 1.00 40.47 127 THR A O 1
ATOM 995 N N . ALA A 1 128 ? 15.280 57.599 20.161 1.00 32.67 128 ALA A N 1
ATOM 996 C CA . ALA A 1 128 ? 16.660 57.870 20.476 1.00 29.57 128 ALA A CA 1
ATOM 997 C C . ALA A 1 128 ? 16.619 58.788 21.710 1.00 36.27 128 ALA A C 1
ATOM 998 O O . ALA A 1 128 ? 17.374 58.574 22.666 1.00 37.02 128 ALA A O 1
ATOM 1000 N N . ALA A 1 129 ? 15.734 59.793 21.702 1.00 28.25 129 ALA A N 1
ATOM 1001 C CA . ALA A 1 129 ? 15.611 60.699 22.852 1.00 33.38 129 ALA A CA 1
ATOM 1002 C C . ALA A 1 129 ? 15.208 59.974 24.154 1.00 36.62 129 ALA A C 1
ATOM 1003 O O . ALA A 1 129 ? 15.673 60.324 25.215 1.00 33.75 129 ALA A O 1
ATOM 1005 N N . ILE A 1 130 ? 14.323 58.986 24.073 1.00 36.79 130 ILE A N 1
ATOM 1006 C CA . ILE A 1 130 ? 13.926 58.259 25.262 1.00 38.17 130 ILE A CA 1
ATOM 1007 C C . ILE A 1 130 ? 15.116 57.440 25.812 1.00 40.39 130 ILE A C 1
ATOM 1008 O O . ILE A 1 130 ? 15.423 57.476 27.020 1.00 39.47 130 ILE A O 1
ATOM 1013 N N . THR A 1 131 ? 15.793 56.730 24.907 1.00 39.69 131 THR A N 1
ATOM 1014 C CA . THR A 1 131 ? 16.942 55.904 25.235 1.00 32.33 131 THR A CA 1
ATOM 1015 C C . THR A 1 131 ? 18.047 56.739 25.881 1.00 42.02 131 THR A C 1
ATOM 1016 O O . THR A 1 131 ? 18.632 56.329 26.901 1.00 37.84 131 THR A O 1
ATOM 1020 N N . GLY A 1 132 ? 18.319 57.913 25.297 1.00 36.70 132 GLY A N 1
ATOM 1021 C CA . GLY A 1 132 ? 19.339 58.797 25.835 1.00 30.56 132 GLY A CA 1
ATOM 1022 C C . GLY A 1 132 ? 18.927 59.558 27.094 1.00 27.02 132 GLY A C 1
ATOM 1023 O O . GLY A 1 132 ? 19.724 59.839 27.984 1.00 35.91 132 GLY A O 1
ATOM 1024 N N . ALA A 1 133 ? 17.669 59.923 27.157 1.00 31.09 133 ALA A N 1
ATOM 1025 C CA . ALA A 1 133 ? 17.166 60.626 28.290 1.00 32.25 133 ALA A CA 1
ATOM 1026 C C . ALA A 1 133 ? 17.304 59.745 29.533 1.00 33.75 133 ALA A C 1
ATOM 1027 O O . ALA A 1 133 ? 17.531 60.266 30.624 1.00 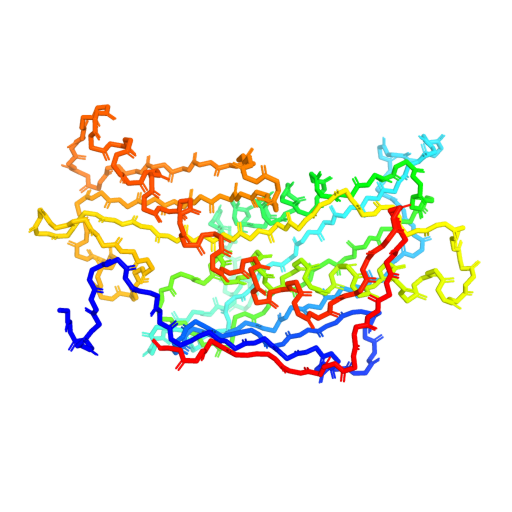34.63 133 ALA A O 1
ATOM 1029 N N . PHE A 1 134 ? 17.153 58.431 29.382 1.00 30.35 134 PHE A N 1
ATOM 1030 C CA . PHE A 1 134 ? 17.256 57.565 30.554 1.00 37.44 134 PHE A CA 1
ATOM 1031 C C . PHE A 1 134 ? 18.626 57.612 31.227 1.00 44.68 134 PHE A C 1
ATOM 1032 O O . PHE A 1 134 ? 18.724 57.630 32.476 1.00 32.51 134 PHE A O 1
ATOM 1040 N N . VAL A 1 135 ? 19.660 57.626 30.380 1.00 32.33 135 VAL A N 1
ATOM 1041 C CA . VAL A 1 135 ? 21.024 57.681 30.794 1.00 27.99 135 VAL A CA 1
ATOM 1042 C C . VAL A 1 135 ? 21.259 58.979 31.541 1.00 36.25 135 VAL A C 1
ATOM 1043 O O . VAL A 1 135 ? 21.913 59.025 32.583 1.00 42.46 135 VAL A O 1
ATOM 1047 N N . ALA A 1 136 ? 20.721 60.058 31.016 1.00 39.94 136 ALA A N 1
ATOM 1048 C CA . ALA A 1 136 ? 20.930 61.341 31.650 1.00 32.29 136 ALA A CA 1
ATOM 1049 C C . ALA A 1 136 ? 20.209 61.430 32.998 1.00 36.86 136 ALA A C 1
ATOM 1050 O O . ALA A 1 136 ? 20.703 62.035 33.946 1.00 40.09 136 ALA A O 1
ATOM 1052 N N . VAL A 1 137 ? 19.047 60.807 33.083 1.00 37.53 137 VAL A N 1
ATOM 1053 C CA . VAL A 1 137 ? 18.260 60.827 34.294 1.00 38.99 137 VAL A CA 1
ATOM 1054 C C . VAL A 1 137 ? 18.915 59.925 35.338 1.00 40.47 137 VAL A C 1
ATOM 1055 O O . VAL A 1 137 ? 19.009 60.305 36.495 1.00 31.14 137 VAL A O 1
ATOM 1059 N N . ALA A 1 138 ? 19.359 58.736 34.926 1.00 35.07 138 ALA A N 1
ATOM 1060 C CA . ALA A 1 138 ? 20.016 57.837 35.858 1.00 36.53 138 ALA A CA 1
ATOM 1061 C C . ALA A 1 138 ? 21.265 58.535 36.431 1.00 37.55 138 ALA A C 1
ATOM 1062 O O . ALA A 1 138 ? 21.470 58.579 37.640 1.00 42.33 138 ALA A O 1
ATOM 1064 N N . ASP A 1 139 ? 22.089 59.091 35.558 1.00 37.74 139 ASP A N 1
ATOM 1065 C CA . ASP A 1 139 ? 23.278 59.788 35.989 1.00 36.14 139 ASP A CA 1
ATOM 1066 C C . ASP A 1 139 ? 22.976 60.919 36.942 1.00 44.61 139 ASP A C 1
ATOM 1067 O O . ASP A 1 139 ? 23.740 61.166 37.891 1.00 49.59 139 ASP A O 1
ATOM 1072 N N . ALA A 1 140 ? 21.879 61.628 36.691 1.00 42.10 140 ALA A N 1
ATOM 1073 C CA . ALA A 1 140 ? 21.528 62.752 37.537 1.00 39.98 140 ALA A CA 1
ATOM 1074 C C . ALA A 1 140 ? 21.092 62.286 38.924 1.00 32.97 140 ALA A C 1
ATOM 1075 O O . ALA A 1 140 ? 21.347 62.945 39.913 1.00 39.88 140 ALA A O 1
ATOM 1077 N N . ILE A 1 141 ? 20.425 61.152 38.993 1.00 36.36 141 ILE A N 1
ATOM 1078 C CA . ILE A 1 141 ? 20.005 60.609 40.266 1.00 40.79 141 ILE A CA 1
ATOM 1079 C C . ILE A 1 141 ? 21.241 60.094 41.038 1.00 45.37 141 ILE A C 1
ATOM 1080 O O . ILE A 1 141 ? 21.335 60.273 42.253 1.00 46.76 141 ILE A O 1
ATOM 1085 N N . ILE A 1 142 ? 22.195 59.495 40.321 1.00 43.23 142 ILE A N 1
ATOM 1086 C CA . ILE A 1 142 ? 23.410 58.977 40.925 1.00 39.04 142 ILE A CA 1
ATOM 1087 C C . ILE A 1 142 ? 24.234 60.151 41.434 1.00 46.67 142 ILE A C 1
ATOM 1088 O O . ILE A 1 142 ? 24.906 60.059 42.461 1.00 43.73 142 ILE A O 1
ATOM 1093 N N . LYS A 1 143 ? 24.183 61.255 40.700 1.00 41.46 143 LYS A N 1
ATOM 1094 C CA . LYS A 1 143 ? 24.902 62.454 41.080 1.00 41.00 143 LYS A CA 1
ATOM 1095 C C . LYS A 1 143 ? 24.277 63.016 42.340 1.00 46.64 143 LYS A C 1
ATOM 1096 O O . LYS A 1 143 ? 24.975 63.365 43.280 1.00 49.00 143 LYS A O 1
ATOM 1102 N N . LEU A 1 144 ? 22.954 63.131 42.338 1.00 47.92 144 LEU A N 1
ATOM 1103 C CA . LEU A 1 144 ? 22.233 63.654 43.481 1.00 49.33 144 LEU A CA 1
ATOM 1104 C C . LEU A 1 144 ? 22.571 62.829 44.716 1.00 54.10 144 LEU A C 1
ATOM 1105 O O . LEU A 1 144 ? 22.729 63.366 45.814 1.00 51.34 144 LEU A O 1
ATOM 1110 N N . HIS A 1 145 ? 22.694 61.521 44.535 1.00 49.95 145 HIS A N 1
ATOM 1111 C CA . HIS A 1 145 ? 23.030 60.665 45.655 1.00 47.03 145 HIS A CA 1
ATOM 1112 C C . HIS A 1 145 ? 24.448 60.971 46.146 1.00 52.67 145 HIS A C 1
ATOM 1113 O O . HIS A 1 145 ? 24.693 61.181 47.330 1.00 51.82 145 HIS A O 1
ATOM 1120 N N . LYS A 1 146 ? 25.381 60.999 45.212 1.00 50.37 146 LYS A N 1
ATOM 1121 C CA . LYS A 1 146 ? 26.757 61.284 45.527 1.00 42.14 146 LYS A CA 1
ATOM 1122 C C . LYS A 1 146 ? 26.914 62.642 46.196 1.00 43.71 146 LYS A C 1
ATOM 1123 O O . LYS A 1 146 ? 27.848 62.854 46.937 1.00 57.83 146 LYS A O 1
ATOM 1129 N N . GLU A 1 147 ? 26.009 63.573 45.954 1.00 54.96 147 GLU A N 1
ATOM 1130 C CA . GLU A 1 147 ? 26.121 64.887 46.584 1.00 49.93 147 GLU A CA 1
ATOM 1131 C C . GLU A 1 147 ? 25.409 64.886 47.932 1.00 51.17 147 GLU A C 1
ATOM 1132 O O . GLU A 1 147 ? 25.330 65.906 4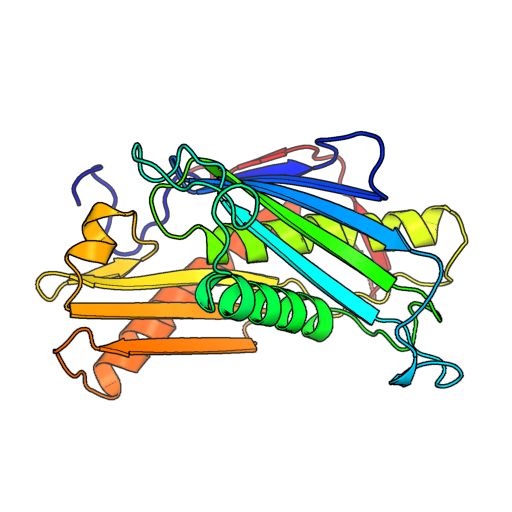8.610 1.00 51.15 147 GLU A O 1
ATOM 1138 N N . GLY A 1 148 ? 24.878 63.736 48.312 1.00 48.09 148 GLY A N 1
ATOM 1139 C CA . GLY A 1 148 ? 24.188 63.649 49.577 1.00 50.75 148 GLY A CA 1
ATOM 1140 C C . GLY A 1 148 ? 22.818 64.296 49.608 1.00 58.28 148 GLY A C 1
ATOM 1141 O O . GLY A 1 148 ? 22.228 64.414 50.672 1.00 64.43 148 GLY A O 1
ATOM 1142 N N . ILE A 1 149 ? 22.280 64.705 48.463 1.00 59.46 149 ILE A N 1
ATOM 1143 C CA . ILE A 1 149 ? 20.965 65.327 48.474 1.00 47.63 149 ILE A CA 1
ATOM 1144 C C . ILE A 1 149 ? 19.901 64.279 48.764 1.00 52.10 149 ILE A C 1
ATOM 1145 O O . ILE A 1 149 ? 18.868 64.574 49.366 1.00 56.68 149 ILE A O 1
ATOM 1150 N N . ILE A 1 150 ? 20.148 63.048 48.347 1.00 48.17 150 ILE A N 1
ATOM 1151 C CA . ILE A 1 150 ? 19.180 61.994 48.589 1.00 48.38 150 ILE A CA 1
ATOM 1152 C C . ILE A 1 150 ? 19.887 60.744 49.102 1.00 50.10 150 ILE A C 1
ATOM 1153 O O . ILE A 1 150 ? 21.059 60.540 48.814 1.00 53.43 150 ILE A O 1
ATOM 1158 N N . GLU A 1 151 ? 19.164 59.916 49.853 1.00 52.81 151 GLU A N 1
ATOM 1159 C CA . GLU A 1 151 ? 19.705 58.694 50.458 1.00 54.62 151 GLU A CA 1
ATOM 1160 C C . GLU A 1 151 ? 20.116 57.601 49.493 1.00 53.17 151 GLU A C 1
ATOM 1161 O O . GLU A 1 151 ? 21.265 57.189 49.461 1.00 58.62 151 GLU A O 1
ATOM 1167 N N . GLU A 1 152 ? 19.161 57.110 48.722 1.00 49.86 152 GLU A N 1
ATOM 1168 C CA . GLU A 1 152 ? 19.436 56.029 47.801 1.00 44.09 152 GLU A CA 1
ATOM 1169 C C . GLU A 1 152 ? 19.454 56.517 46.378 1.00 37.00 152 GLU A C 1
ATOM 1170 O O . GLU A 1 152 ? 19.523 57.697 46.143 1.00 47.13 152 GLU A O 1
ATOM 1176 N N . THR A 1 153 ? 19.443 55.596 45.432 1.00 41.82 153 THR A N 1
ATOM 1177 C CA . THR A 1 153 ? 19.390 55.941 44.022 1.00 37.55 153 THR A CA 1
ATOM 1178 C C . THR A 1 153 ? 18.165 55.168 43.566 1.00 38.46 153 THR A C 1
ATOM 1179 O O . THR A 1 153 ? 18.253 54.073 43.013 1.00 39.68 153 THR A O 1
ATOM 1183 N N . PRO A 1 154 ? 16.991 55.749 43.800 1.00 36.57 154 PRO A N 1
ATOM 1184 C CA . PRO A 1 154 ? 15.671 55.198 43.478 1.00 43.50 154 PRO A CA 1
ATOM 1185 C C . PRO A 1 154 ? 15.275 54.952 42.020 1.00 41.11 154 PRO A C 1
ATOM 1186 O O . PRO A 1 154 ? 14.195 55.332 41.606 1.00 47.31 154 PRO A O 1
ATOM 1190 N N . ILE A 1 155 ? 16.137 54.280 41.263 1.00 46.29 155 ILE A N 1
ATOM 1191 C CA . ILE A 1 155 ? 15.882 53.959 39.857 1.00 39.59 155 ILE A CA 1
ATOM 1192 C C . ILE A 1 155 ? 15.332 52.537 39.774 1.00 42.64 155 ILE A C 1
ATOM 1193 O O . ILE A 1 155 ? 16.023 51.592 40.158 1.00 48.67 155 ILE A O 1
ATOM 1198 N N . LYS A 1 156 ? 14.108 52.381 39.262 1.00 46.36 156 LYS A N 1
ATOM 1199 C CA . LYS A 1 156 ? 13.461 51.077 39.137 1.00 35.76 156 LYS A CA 1
ATOM 1200 C C . LYS A 1 156 ? 14.027 50.150 38.081 1.00 39.68 156 LYS A C 1
ATOM 1201 O O . LYS A 1 156 ? 14.173 48.962 38.329 1.00 42.45 156 LYS A O 1
ATOM 1207 N N . ASP A 1 157 ? 14.336 50.648 36.890 1.00 40.08 157 ASP A N 1
ATOM 1208 C CA . ASP A 1 157 ? 14.841 49.741 35.868 1.00 29.50 157 ASP A CA 1
ATOM 1209 C C . ASP A 1 157 ? 15.276 50.552 34.667 1.00 37.13 157 ASP A C 1
ATOM 1210 O O . ASP A 1 157 ? 15.030 51.752 34.593 1.00 35.44 157 ASP A O 1
ATOM 1215 N N . PHE A 1 158 ? 15.970 49.907 33.742 1.00 36.51 158 PHE A N 1
ATOM 1216 C CA . PHE A 1 158 ? 16.413 50.578 32.527 1.00 38.98 158 PHE A CA 1
ATOM 1217 C C . PHE A 1 158 ? 15.175 50.852 31.665 1.00 41.29 158 PHE A C 1
ATOM 1218 O O . PHE A 1 158 ? 14.147 50.187 31.812 1.00 38.34 158 PHE A O 1
ATOM 1226 N N . VAL A 1 159 ? 15.274 51.831 30.773 1.00 40.21 159 VAL A N 1
ATOM 1227 C CA . VAL A 1 159 ? 14.167 52.145 29.881 1.00 40.85 159 VAL A CA 1
ATOM 1228 C C . VAL A 1 159 ? 1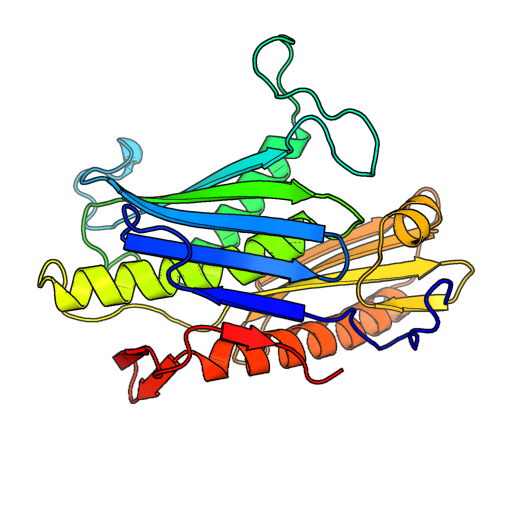4.726 52.522 28.528 1.00 34.37 159 VAL A C 1
ATOM 1229 O O . VAL A 1 159 ? 15.587 53.370 28.453 1.00 32.37 159 VAL A O 1
ATOM 1233 N N . ALA A 1 160 ? 14.258 51.886 27.460 1.00 34.64 160 ALA A N 1
ATOM 1234 C CA . ALA A 1 160 ? 14.735 52.266 26.126 1.00 35.84 160 ALA A CA 1
ATOM 1235 C C . ALA A 1 160 ? 13.589 52.204 25.106 1.00 41.13 160 ALA A C 1
ATOM 1236 O O . ALA A 1 160 ? 12.508 51.677 25.394 1.00 32.84 160 ALA A O 1
ATOM 1238 N N . ALA A 1 161 ? 13.823 52.727 23.907 1.00 36.95 161 ALA A N 1
ATOM 1239 C CA . ALA A 1 161 ? 12.759 52.746 22.909 1.00 30.70 161 ALA A CA 1
ATOM 1240 C C . ALA A 1 161 ? 13.240 52.509 21.489 1.00 33.93 161 ALA A C 1
ATOM 1241 O O . ALA A 1 161 ? 14.357 52.825 21.147 1.00 33.54 161 ALA A O 1
ATOM 1243 N N . VAL A 1 162 ? 12.389 51.948 20.656 1.00 34.26 162 VAL A N 1
ATOM 1244 C CA . VAL A 1 162 ? 12.802 51.732 19.281 1.00 39.29 162 VAL A CA 1
ATOM 1245 C C . VAL A 1 162 ? 11.582 51.768 18.396 1.00 37.68 162 VAL A C 1
ATOM 1246 O O . VAL A 1 162 ? 10.454 51.586 18.856 1.00 41.82 162 VAL A O 1
ATOM 1250 N N . SER A 1 163 ? 11.811 52.048 17.132 1.00 35.53 163 SER A N 1
ATOM 1251 C CA . SER A 1 163 ? 10.728 52.091 16.186 1.00 40.14 163 SER A CA 1
ATOM 1252 C C . SER A 1 163 ? 10.807 50.839 15.319 1.00 44.17 163 SER A C 1
ATOM 1253 O O . SER A 1 163 ? 11.873 50.223 15.183 1.00 40.64 163 SER A O 1
ATOM 1256 N N . VAL A 1 164 ? 9.666 50.465 14.744 1.00 45.78 164 VAL A N 1
ATOM 1257 C CA . VAL A 1 164 ? 9.593 49.333 13.842 1.00 44.89 164 VAL A CA 1
ATOM 1258 C C . VAL A 1 164 ? 8.479 49.625 12.845 1.00 51.29 164 VAL A C 1
ATOM 1259 O O . VAL A 1 164 ? 7.522 50.333 13.150 1.00 48.91 164 VAL A O 1
ATOM 1263 N N . GLY A 1 165 ? 8.599 49.092 11.643 1.00 49.38 165 GLY A N 1
ATOM 1264 C CA . GLY A 1 165 ? 7.560 49.351 10.677 1.00 49.05 165 GLY A CA 1
ATOM 1265 C C . GLY A 1 165 ? 7.403 48.285 9.619 1.00 50.19 165 GLY A C 1
ATOM 1266 O O . GLY A 1 165 ? 8.158 47.316 9.571 1.00 46.79 165 GLY A O 1
ATOM 1267 N N . ILE A 1 166 ? 6.385 48.469 8.783 1.00 53.99 166 ILE A N 1
ATOM 1268 C CA . ILE A 1 166 ? 6.103 47.568 7.677 1.00 53.99 166 ILE A CA 1
ATOM 1269 C C . ILE A 1 166 ? 6.276 48.452 6.449 1.00 53.08 166 ILE A C 1
ATOM 1270 O O . ILE A 1 166 ? 5.560 49.435 6.278 1.00 48.52 166 ILE A O 1
ATOM 1275 N N . VAL A 1 167 ? 7.269 48.114 5.632 1.00 50.63 167 VAL A N 1
ATOM 1276 C CA . VAL A 1 167 ? 7.602 48.878 4.440 1.00 54.31 167 VAL A CA 1
ATOM 1277 C C . VAL A 1 167 ? 7.629 47.916 3.274 1.00 56.71 167 VAL A C 1
ATOM 1278 O O . VAL A 1 167 ? 8.385 46.949 3.300 1.00 59.24 167 VAL A O 1
ATOM 1282 N N . ASN A 1 168 ? 6.802 48.178 2.260 1.00 57.78 168 ASN A N 1
ATOM 1283 C CA . ASN A 1 168 ? 6.687 47.293 1.098 1.00 61.75 168 ASN A CA 1
ATOM 1284 C C . ASN A 1 168 ? 6.539 45.878 1.618 1.00 58.49 168 ASN A C 1
ATOM 1285 O O . ASN A 1 168 ? 7.234 44.963 1.200 1.00 60.92 168 ASN A O 1
ATOM 1290 N N . ASP A 1 169 ? 5.642 45.729 2.578 1.00 61.39 169 ASP A N 1
ATOM 1291 C CA . ASP A 1 169 ? 5.352 44.445 3.188 1.00 66.58 169 ASP A CA 1
ATOM 1292 C C . ASP A 1 169 ? 6.491 43.769 3.918 1.00 62.87 169 ASP A C 1
ATOM 1293 O O . ASP A 1 169 ? 6.420 42.580 4.212 1.00 66.48 169 ASP A O 1
ATOM 1298 N N . ARG A 1 170 ? 7.541 44.524 4.209 1.00 61.18 170 ARG A N 1
ATOM 1299 C CA . ARG A 1 170 ? 8.666 43.983 4.957 1.00 60.75 170 ARG A CA 1
ATOM 1300 C C . ARG A 1 170 ? 8.541 44.587 6.359 1.00 56.30 170 ARG A C 1
ATOM 1301 O O . ARG A 1 170 ? 8.196 45.767 6.495 1.00 47.84 170 ARG A O 1
ATOM 1309 N N . ILE A 1 171 ? 8.787 43.790 7.391 1.00 49.99 171 ILE A N 1
ATOM 1310 C CA . ILE A 1 171 ? 8.776 44.330 8.747 1.00 56.88 171 ILE A CA 1
ATOM 1311 C C . ILE A 1 171 ? 10.223 44.757 9.091 1.00 56.27 171 ILE A C 1
ATOM 1312 O O . ILE A 1 171 ? 11.115 43.921 9.221 1.00 54.20 171 ILE A O 1
ATOM 1317 N N . LEU A 1 172 ? 10.446 46.056 9.238 1.00 49.38 172 LEU A N 1
ATOM 1318 C CA . LEU A 1 172 ? 11.778 46.565 9.532 1.00 50.40 172 LEU A CA 1
ATOM 1319 C C . LEU A 1 172 ? 11.924 47.151 10.931 1.00 47.43 172 LEU A C 1
ATOM 1320 O O . LEU A 1 172 ? 10.997 47.750 11.473 1.00 45.96 172 LEU A O 1
ATOM 1325 N N . LEU A 1 173 ? 13.117 46.988 11.494 1.00 49.82 173 LEU A N 1
ATOM 1326 C CA . LEU A 1 173 ? 13.442 47.505 12.818 1.00 44.20 173 LEU A CA 1
ATOM 1327 C C . LEU A 1 173 ? 14.233 48.801 12.680 1.00 51.23 173 LEU A C 1
ATOM 1328 O O . LEU A 1 173 ? 15.044 48.941 11.754 1.00 44.56 173 LEU A O 1
ATOM 1333 N N . ASP A 1 174 ? 13.972 49.755 13.580 1.00 47.50 174 ASP A N 1
ATOM 1334 C CA . ASP A 1 174 ? 14.668 51.052 13.598 1.00 48.13 174 ASP A CA 1
ATOM 1335 C C . ASP A 1 174 ? 14.698 51.763 12.253 1.00 44.09 174 ASP A C 1
ATOM 1336 O O . ASP A 1 174 ? 15.714 51.776 11.555 1.00 50.02 174 ASP A O 1
ATOM 1341 N N . LEU A 1 175 ? 13.595 52.410 11.928 1.00 47.83 175 LEU A N 1
ATOM 1342 C CA . LEU A 1 175 ? 13.464 53.075 10.639 1.00 51.14 175 LEU A CA 1
ATOM 1343 C C . LEU A 1 175 ? 14.127 54.422 10.542 1.00 51.95 175 LEU A C 1
ATOM 1344 O O . LEU A 1 175 ? 13.999 55.253 11.444 1.00 57.22 175 LEU A O 1
ATOM 1349 N N . ASN A 1 176 ? 14.833 54.645 9.440 1.00 51.95 176 ASN A N 1
ATOM 1350 C CA . ASN A 1 176 ? 15.436 55.948 9.207 1.00 55.07 176 ASN A CA 1
ATOM 1351 C C . ASN A 1 176 ? 14.292 56.769 8.594 1.00 50.32 176 ASN A C 1
ATOM 1352 O O . ASN A 1 176 ? 13.174 56.277 8.470 1.00 48.07 176 ASN A O 1
ATOM 1357 N N . PHE A 1 177 ? 14.566 58.002 8.202 1.00 51.91 177 PHE A N 1
ATOM 1358 C CA . PHE A 1 177 ? 13.526 58.862 7.659 1.00 56.14 177 PHE A CA 1
ATOM 1359 C C . PHE A 1 177 ? 12.890 58.445 6.313 1.00 55.34 177 PHE A C 1
ATOM 1360 O O . PHE A 1 177 ? 11.723 58.729 6.061 1.00 49.33 177 PHE A O 1
ATOM 1368 N N . GLU A 1 178 ? 13.640 57.787 5.443 1.00 62.10 178 GLU A N 1
ATOM 1369 C CA . GLU A 1 178 ? 13.050 57.391 4.170 1.00 68.06 178 GLU A CA 1
ATOM 1370 C C . GLU A 1 178 ? 12.151 56.185 4.340 1.00 65.73 178 GLU A C 1
ATOM 1371 O O . GLU A 1 178 ? 11.086 56.115 3.723 1.00 63.98 178 GLU A O 1
ATOM 1377 N N . GLU A 1 179 ? 12.574 55.242 5.179 1.00 61.46 179 GLU A N 1
ATOM 1378 C CA . GLU A 1 179 ? 11.783 54.044 5.400 1.00 56.05 179 GLU A CA 1
ATOM 1379 C C . GLU A 1 179 ? 10.494 54.422 6.098 1.00 58.01 179 GLU A C 1
ATOM 1380 O O . GLU A 1 179 ? 9.439 53.837 5.848 1.00 65.64 179 GLU A O 1
ATOM 1386 N N . ASP A 1 180 ? 10.564 55.423 6.958 1.00 58.38 180 ASP A N 1
ATOM 1387 C CA . ASP A 1 180 ? 9.384 55.819 7.690 1.00 54.50 180 ASP A CA 1
ATOM 1388 C C . ASP A 1 180 ? 8.360 56.537 6.865 1.00 50.17 180 ASP A C 1
ATOM 1389 O O . ASP A 1 180 ? 7.167 56.380 7.075 1.00 55.83 180 ASP A O 1
ATOM 1394 N N . SER A 1 181 ? 8.814 57.363 5.945 1.00 51.26 181 SER A N 1
ATOM 1395 C CA . SER A 1 181 ? 7.872 58.093 5.125 1.00 57.97 181 SER A CA 1
ATOM 1396 C C . SER A 1 181 ? 7.223 57.136 4.139 1.00 59.33 181 SER A C 1
ATOM 1397 O O . SER A 1 181 ? 6.088 57.343 3.732 1.00 59.34 181 SER A O 1
ATOM 1400 N N . ALA A 1 182 ? 7.944 56.073 3.792 1.00 55.25 182 ALA A N 1
ATOM 1401 C CA . ALA A 1 182 ? 7.457 55.074 2.851 1.00 57.92 182 ALA A CA 1
ATOM 1402 C C . ALA A 1 182 ? 6.714 53.940 3.548 1.00 61.85 182 ALA A C 1
ATOM 1403 O O . ALA A 1 182 ? 6.370 52.942 2.906 1.00 66.98 182 ALA A O 1
ATOM 1405 N N . ALA A 1 183 ? 6.440 54.081 4.841 1.00 58.54 183 ALA A N 1
ATOM 1406 C CA . ALA A 1 183 ? 5.790 52.983 5.563 1.00 57.43 183 ALA A CA 1
ATOM 1407 C C . ALA A 1 183 ? 4.271 52.922 5.586 1.00 51.84 183 ALA A C 1
ATOM 1408 O O . ALA A 1 183 ? 3.567 53.927 5.710 1.00 53.25 183 ALA A O 1
ATOM 1410 N N . GLN A 1 184 ? 3.780 51.700 5.488 1.00 47.73 184 GLN A N 1
ATOM 1411 C CA . GLN A 1 184 ? 2.357 51.444 5.498 1.00 50.82 184 GLN A CA 1
ATOM 1412 C C . GLN A 1 184 ? 1.895 51.464 6.952 1.00 47.83 184 GLN A C 1
ATOM 1413 O O . GLN A 1 184 ? 0.847 52.036 7.284 1.00 50.96 184 GLN A O 1
ATOM 1419 N N . VAL A 1 185 ? 2.705 50.854 7.809 1.00 42.31 185 VAL A N 1
ATOM 1420 C CA . VAL A 1 185 ? 2.444 50.798 9.238 1.00 47.18 185 VAL A CA 1
ATOM 1421 C C . VAL A 1 185 ? 3.766 51.043 9.958 1.00 56.20 185 VAL A C 1
ATOM 1422 O O . VAL A 1 185 ? 4.807 50.540 9.538 1.00 55.26 185 VAL A O 1
ATOM 1426 N N . ASP A 1 186 ? 3.729 51.816 11.037 1.00 55.05 186 ASP A N 1
ATOM 1427 C CA . ASP A 1 186 ? 4.928 52.050 11.818 1.00 55.15 186 ASP A CA 1
ATOM 1428 C C . ASP A 1 186 ? 4.559 52.205 13.292 1.00 51.80 186 ASP A C 1
ATOM 1429 O O . ASP A 1 186 ? 3.418 52.512 13.617 1.00 50.68 186 ASP A O 1
ATOM 1434 N N . MET A 1 187 ? 5.508 51.949 14.186 1.00 47.04 187 MET A N 1
ATOM 1435 C CA . MET A 1 187 ? 5.208 52.062 15.599 1.00 46.84 187 MET A CA 1
ATOM 1436 C C . MET A 1 187 ? 6.404 52.380 16.492 1.00 45.07 187 MET A C 1
ATOM 1437 O O . MET A 1 187 ? 7.549 52.292 16.090 1.00 44.83 187 MET A O 1
ATOM 1442 N N . ASN A 1 188 ? 6.107 52.749 17.724 1.00 40.38 188 ASN A N 1
ATOM 1443 C CA . ASN A 1 188 ? 7.121 53.096 18.681 1.00 35.23 188 ASN A CA 1
ATOM 1444 C C . ASN A 1 188 ? 6.826 52.290 19.922 1.00 44.54 188 ASN A C 1
ATOM 1445 O O . ASN A 1 188 ? 5.679 52.245 20.366 1.00 40.32 188 ASN A O 1
ATOM 1450 N N . VAL A 1 189 ? 7.857 51.632 20.451 1.00 40.93 189 VAL A N 1
ATOM 1451 C CA . VAL A 1 189 ? 7.737 50.836 21.658 1.00 34.42 189 VAL A CA 1
ATOM 1452 C C . VAL A 1 189 ? 8.714 51.369 22.696 1.00 37.67 189 VAL A C 1
ATOM 1453 O O . VAL A 1 189 ? 9.852 51.709 22.380 1.00 39.40 189 VAL A O 1
ATOM 1457 N N . VAL A 1 190 ? 8.256 51.438 23.931 1.00 35.17 190 VAL A N 1
ATOM 1458 C CA . VAL A 1 190 ? 9.053 51.889 25.048 1.00 36.24 190 VAL A CA 1
ATOM 1459 C C . VAL A 1 190 ? 9.027 50.701 26.005 1.00 40.07 190 VAL A C 1
ATOM 1460 O O . VAL A 1 190 ? 7.973 50.358 26.540 1.00 39.01 190 VAL A O 1
ATOM 1464 N N . GLY A 1 191 ? 10.179 50.059 26.196 1.00 43.07 191 GLY A N 1
ATOM 1465 C CA . GLY A 1 191 ? 10.265 48.905 27.090 1.00 42.35 191 GLY A CA 1
ATOM 1466 C C . GLY A 1 191 ? 11.249 49.048 28.250 1.00 47.80 191 GLY A C 1
ATOM 1467 O O . GLY A 1 191 ? 12.055 49.993 28.287 1.00 47.57 191 GLY A O 1
ATOM 1468 N N . THR A 1 192 ? 11.186 48.118 29.204 1.00 47.45 192 THR A N 1
ATOM 1469 C CA . THR A 1 192 ? 12.068 48.159 30.366 1.00 49.33 192 THR A CA 1
ATOM 1470 C C . THR A 1 192 ? 13.119 47.061 30.347 1.00 54.57 192 THR A C 1
ATOM 1471 O O . THR A 1 192 ? 13.030 46.114 29.560 1.00 61.18 192 THR A O 1
ATOM 1475 N N . GLY A 1 193 ? 14.108 47.190 31.236 1.00 56.75 193 GLY A N 1
ATOM 1476 C CA . GLY A 1 193 ? 15.188 46.217 31.318 1.00 46.30 193 GLY A CA 1
ATOM 1477 C C . GLY A 1 193 ? 14.705 44.811 31.602 1.00 42.32 193 GLY A C 1
ATOM 1478 O O . GLY A 1 193 ? 15.215 43.845 31.041 1.00 45.71 193 GLY A O 1
ATOM 1479 N N . SER A 1 194 ? 13.715 44.690 32.469 1.00 42.17 194 SE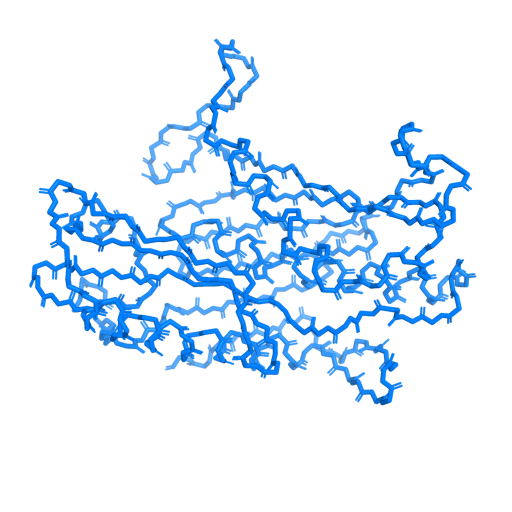R A N 1
ATOM 1480 C CA . SER A 1 194 ? 13.185 43.381 32.817 1.00 47.88 194 SER A CA 1
ATOM 1481 C C . SER A 1 194 ? 12.269 42.822 31.737 1.00 50.89 194 SER A C 1
ATOM 1482 O O . SER A 1 194 ? 11.463 41.944 32.009 1.00 47.83 194 SER A O 1
ATOM 1485 N N . GLY A 1 195 ? 12.382 43.341 30.519 1.00 50.35 195 GLY A N 1
ATOM 1486 C CA . GLY A 1 195 ? 11.568 42.829 29.429 1.00 49.32 195 GLY A CA 1
ATOM 1487 C C . GLY A 1 195 ? 10.111 43.253 29.324 1.00 51.23 195 GLY A C 1
ATOM 1488 O O . GLY A 1 195 ? 9.413 42.721 28.473 1.00 48.13 195 GLY A O 1
ATOM 1489 N N . ARG A 1 196 ? 9.648 44.180 30.165 1.00 43.89 196 ARG A N 1
ATOM 1490 C CA . ARG A 1 196 ? 8.263 44.648 30.102 1.00 44.94 196 ARG A CA 1
ATOM 1491 C C . ARG A 1 196 ? 8.091 45.847 29.139 1.00 46.35 196 ARG A C 1
ATOM 1492 O O . ARG A 1 196 ? 9.038 46.268 28.475 1.00 43.39 196 ARG A O 1
ATOM 1500 N N . LEU A 1 197 ? 6.873 46.385 29.071 1.00 46.88 197 LEU A N 1
ATOM 1501 C CA . LEU A 1 197 ? 6.562 47.504 28.180 1.00 35.23 197 LEU A CA 1
ATOM 1502 C C . LEU A 1 197 ? 5.986 48.647 28.937 1.00 33.14 197 LEU A C 1
ATOM 1503 O O . LEU A 1 197 ? 5.267 48.467 29.916 1.00 35.81 197 LEU A O 1
ATOM 1508 N N . SER A 1 198 ? 6.275 49.838 28.437 1.00 38.06 198 SER A N 1
ATOM 1509 C CA . SER A 1 198 ? 5.817 51.068 29.051 1.00 35.92 198 SER A CA 1
ATOM 1510 C C . SER A 1 198 ? 4.861 51.789 28.110 1.00 39.88 198 SER A C 1
ATOM 1511 O O . SER A 1 198 ? 3.935 52.495 28.537 1.00 38.49 198 SER A O 1
ATOM 1514 N N . GLU A 1 199 ? 5.078 51.608 26.815 1.00 38.36 199 GLU A N 1
ATOM 1515 C CA . GLU A 1 199 ? 4.230 52.280 25.866 1.00 38.75 199 GLU A CA 1
ATOM 1516 C C . GLU A 1 199 ? 4.392 51.689 24.490 1.00 46.39 199 GLU A C 1
ATOM 1517 O O . GLU A 1 199 ? 5.471 51.271 24.104 1.00 41.56 199 GLU A O 1
ATOM 1523 N N . VAL A 1 200 ? 3.299 51.627 23.750 1.00 48.14 200 VAL A N 1
ATOM 1524 C CA . VAL A 1 200 ? 3.370 51.114 22.399 1.00 42.96 200 VAL A CA 1
ATOM 1525 C C . VAL A 1 200 ? 2.319 51.842 21.612 1.00 38.68 200 VAL A C 1
ATOM 1526 O O . VAL A 1 200 ? 1.158 51.903 22.001 1.00 41.08 200 VAL A O 1
ATOM 1530 N N . HIS A 1 201 ? 2.770 52.504 20.560 1.00 36.52 201 HIS A N 1
ATOM 1531 C CA . HIS A 1 201 ? 1.876 53.227 19.696 1.00 36.04 201 HIS A CA 1
ATOM 1532 C C . HIS A 1 201 ? 2.088 52.725 18.277 1.00 41.63 201 HIS A C 1
ATOM 1533 O O . HIS A 1 201 ? 3.170 52.884 17.724 1.00 41.08 201 HIS A O 1
ATOM 1540 N N . THR A 1 202 ? 1.058 52.106 17.702 1.00 45.63 202 THR A N 1
ATOM 1541 C CA . THR A 1 202 ? 1.119 51.578 16.329 1.00 44.70 202 THR A CA 1
ATOM 1542 C C . THR A 1 202 ? 0.113 52.329 15.472 1.00 42.97 202 THR A C 1
ATOM 1543 O O . THR A 1 202 ? -1.058 52.430 15.824 1.00 46.45 202 THR A O 1
ATOM 1547 N N . MET A 1 203 ? 0.561 52.842 14.340 1.00 43.88 203 MET A N 1
ATOM 1548 C CA . MET A 1 203 ? -0.326 53.604 13.470 1.00 43.33 203 MET A CA 1
ATOM 1549 C C . MET A 1 203 ? -0.309 53.194 12.020 1.00 41.07 203 MET A C 1
ATOM 1550 O O . MET A 1 203 ? 0.741 53.158 11.385 1.00 49.52 203 MET A O 1
ATOM 1555 N N . GLY A 1 204 ? -1.491 52.895 11.496 1.00 52.22 204 GLY A N 1
ATOM 1556 C CA . GLY A 1 204 ? -1.613 52.549 10.095 1.00 42.69 204 GLY A CA 1
ATOM 1557 C C . GLY A 1 204 ? -1.576 53.874 9.361 1.00 44.73 204 GLY A C 1
ATOM 1558 O O . GLY A 1 204 ? -2.206 54.864 9.783 1.00 47.47 204 GLY A O 1
ATOM 1559 N N . GLU A 1 205 ? -0.819 53.918 8.276 1.00 46.10 205 GLU A N 1
ATOM 1560 C CA . GLU A 1 205 ? -0.711 55.147 7.506 1.00 51.54 205 GLU A CA 1
ATOM 1561 C C . GLU A 1 205 ? -1.581 54.956 6.274 1.00 49.86 205 GLU A C 1
ATOM 1562 O O . GLU A 1 205 ? -1.080 54.820 5.162 1.00 59.24 205 GLU A O 1
ATOM 1568 N N . GLU A 1 206 ? -2.891 54.930 6.483 1.00 50.27 206 GLU A N 1
ATOM 1569 C CA . GLU A 1 206 ? -3.860 54.707 5.407 1.00 51.54 206 GLU A CA 1
ATOM 1570 C C . GLU A 1 206 ? -3.919 53.230 5.003 1.00 49.61 206 GLU A C 1
ATOM 1571 O O . GLU A 1 206 ? -4.556 52.862 4.021 1.00 54.51 206 GLU A O 1
ATOM 1577 N N . TYR A 1 207 ? -3.264 52.388 5.791 1.00 44.42 207 TYR A N 1
ATOM 1578 C CA . TYR A 1 207 ? -3.264 50.950 5.588 1.00 42.83 207 TYR A CA 1
ATOM 1579 C C . TYR A 1 207 ? -3.633 50.428 6.940 1.00 44.36 207 TYR A C 1
ATOM 1580 O O . TYR A 1 207 ? -3.354 51.088 7.929 1.00 54.89 207 TYR A O 1
ATOM 1589 N N . SER A 1 208 ? -4.258 49.260 7.004 1.00 47.27 208 SER A N 1
ATOM 1590 C CA . SER A 1 208 ? -4.627 48.688 8.291 1.00 43.17 208 SER A CA 1
ATOM 1591 C C . SER A 1 208 ? -3.792 47.446 8.424 1.00 44.14 208 SER A C 1
ATOM 1592 O O . SER A 1 208 ? -3.225 46.981 7.432 1.00 45.59 208 SER A O 1
ATOM 1595 N N . PHE A 1 209 ? -3.700 46.911 9.637 1.00 40.15 209 PHE A N 1
ATOM 1596 C CA . PHE A 1 209 ? -2.874 45.739 9.870 1.00 38.52 209 PHE A CA 1
ATOM 1597 C C . PHE A 1 209 ? -3.598 44.747 10.733 1.00 39.32 209 PHE A C 1
ATOM 1598 O O . PHE A 1 209 ? -4.650 45.060 11.278 1.00 49.38 209 PHE A O 1
ATOM 1606 N N . THR A 1 210 ? -3.035 43.553 10.875 1.00 38.93 210 THR A N 1
ATOM 1607 C CA . THR A 1 210 ? -3.686 42.527 11.662 1.00 39.05 210 THR A CA 1
ATOM 1608 C C . THR A 1 210 ? -3.059 42.424 13.021 1.00 37.24 210 THR A C 1
ATOM 1609 O O . THR A 1 210 ? -1.931 42.857 13.208 1.00 40.88 210 THR A O 1
ATOM 1613 N N . LYS A 1 211 ? -3.792 41.847 13.958 1.00 36.96 211 LYS A N 1
ATOM 1614 C CA . LYS A 1 211 ? -3.286 41.642 15.295 1.00 43.94 211 LYS A CA 1
ATOM 1615 C C . LYS A 1 211 ? -1.980 40.870 15.219 1.00 48.38 211 LYS A C 1
ATOM 1616 O O . LYS A 1 211 ? -1.047 41.159 15.958 1.00 55.56 211 LYS A O 1
ATOM 1622 N N . ASP A 1 212 ? -1.898 39.883 14.330 1.00 56.28 212 ASP A N 1
ATOM 1623 C CA . ASP A 1 212 ? -0.660 39.104 14.224 1.00 59.63 212 ASP A CA 1
ATOM 1624 C C . ASP A 1 212 ? 0.508 39.893 13.668 1.00 56.33 212 ASP A C 1
ATOM 1625 O O . ASP A 1 212 ? 1.656 39.680 14.078 1.00 53.46 212 ASP A O 1
ATOM 1630 N N . GLU A 1 213 ? 0.235 40.793 12.733 1.00 45.87 213 GLU A N 1
ATOM 1631 C CA . GLU A 1 213 ? 1.301 41.626 12.212 1.00 46.34 213 GLU A CA 1
ATOM 1632 C C . GLU A 1 213 ? 1.811 42.504 13.386 1.00 49.69 213 GLU A C 1
ATOM 1633 O O . GLU A 1 213 ? 3.013 42.701 13.561 1.00 46.41 213 GLU A O 1
ATOM 1639 N N . LEU A 1 214 ? 0.887 43.014 14.195 1.00 45.76 214 LEU A N 1
ATOM 1640 C CA . LEU A 1 214 ? 1.249 43.826 15.339 1.00 43.59 214 LEU A CA 1
ATOM 1641 C C . LEU A 1 214 ? 2.162 43.027 16.282 1.00 48.51 214 LEU A C 1
ATOM 1642 O O . LEU A 1 214 ? 3.143 43.562 16.781 1.00 52.33 214 LEU A O 1
ATOM 1647 N N . ILE A 1 215 ? 1.847 41.759 16.534 1.00 47.82 215 ILE A N 1
ATOM 1648 C CA . ILE A 1 215 ? 2.669 40.942 17.421 1.00 40.49 215 ILE A CA 1
ATOM 1649 C C . ILE A 1 215 ? 4.043 40.723 16.817 1.00 43.60 215 ILE A C 1
ATOM 1650 O O . ILE A 1 215 ? 5.042 40.748 17.522 1.00 42.48 215 ILE A O 1
ATOM 1655 N N . LYS A 1 216 ? 4.112 40.509 15.511 1.00 46.08 216 LYS A N 1
ATOM 1656 C CA . LYS A 1 216 ? 5.419 40.317 14.897 1.00 48.32 216 LYS A CA 1
ATOM 1657 C C . LYS A 1 216 ? 6.262 41.541 15.125 1.00 44.25 216 LYS A C 1
ATOM 1658 O O . LYS A 1 216 ? 7.437 41.443 15.439 1.00 53.53 216 LYS A O 1
ATOM 1664 N N . MET A 1 217 ? 5.653 42.701 14.954 1.00 47.93 217 MET A N 1
ATOM 1665 C CA . MET A 1 217 ? 6.358 43.948 15.126 1.00 42.05 217 MET A CA 1
ATOM 1666 C C . MET A 1 217 ? 6.738 44.114 16.591 1.00 44.55 217 MET A C 1
ATOM 1667 O O . MET A 1 217 ? 7.885 44.401 16.900 1.00 46.52 217 MET A O 1
ATOM 1672 N N . LEU A 1 218 ? 5.795 43.916 17.499 1.00 42.83 218 LEU A N 1
ATOM 1673 C CA . LEU A 1 218 ? 6.103 44.068 18.906 1.00 40.86 218 LEU A CA 1
ATOM 1674 C C . LEU A 1 218 ? 7.246 43.128 19.315 1.00 50.01 218 LEU A C 1
ATOM 1675 O O . LEU A 1 218 ? 8.022 43.434 20.232 1.00 52.01 218 LEU A O 1
ATOM 1680 N N . ASP A 1 219 ? 7.360 41.989 18.636 1.00 46.52 219 ASP A N 1
ATOM 1681 C CA . ASP A 1 219 ? 8.430 41.033 18.940 1.00 46.14 219 ASP A CA 1
ATOM 1682 C C . ASP A 1 219 ? 9.808 41.535 18.470 1.00 49.33 219 ASP A C 1
ATOM 1683 O O . ASP A 1 219 ? 10.795 41.433 19.200 1.00 48.14 219 ASP A O 1
ATOM 1688 N N . LEU A 1 220 ? 9.879 42.065 17.252 1.00 41.24 220 LEU A N 1
ATOM 1689 C CA . LEU A 1 220 ? 11.127 42.582 16.739 1.00 38.29 220 LEU A CA 1
ATOM 1690 C C . LEU A 1 220 ? 11.524 43.796 17.590 1.00 45.20 220 LEU A C 1
ATOM 1691 O O . LEU A 1 220 ? 12.677 43.981 17.925 1.00 49.76 220 LEU A O 1
ATOM 1696 N N . ALA A 1 221 ? 10.562 44.632 17.941 1.00 45.98 221 ALA A N 1
ATOM 1697 C CA . ALA A 1 221 ? 10.860 45.801 18.748 1.00 43.82 221 ALA A CA 1
ATOM 1698 C C . ALA A 1 221 ? 11.440 45.406 20.096 1.00 43.23 221 ALA A C 1
ATOM 1699 O O . ALA A 1 221 ? 12.441 45.954 20.514 1.00 47.11 221 ALA A O 1
ATOM 1701 N N . GLN A 1 222 ? 10.820 44.457 20.780 1.00 45.62 222 GLN A N 1
ATOM 1702 C CA . GLN A 1 222 ? 11.332 44.054 22.068 1.00 44.67 222 GLN A CA 1
ATOM 1703 C C . GLN A 1 222 ? 12.754 43.537 21.960 1.00 51.38 222 GLN A C 1
ATOM 1704 O O . GLN A 1 222 ? 13.526 43.636 22.914 1.00 46.39 222 GLN A O 1
ATOM 1710 N N . LYS A 1 223 ? 13.129 43.018 20.794 1.00 45.46 223 LYS A N 1
ATOM 1711 C CA . LYS A 1 223 ? 14.500 42.566 20.635 1.00 42.88 223 LYS A CA 1
ATOM 1712 C C . LYS A 1 223 ? 15.408 43.774 20.474 1.00 48.48 223 LYS A C 1
ATOM 1713 O O . LYS A 1 223 ? 16.557 43.763 20.915 1.00 52.95 223 LYS A O 1
ATOM 1719 N N . GLY A 1 224 ? 14.888 44.827 19.849 1.00 51.28 224 GLY A N 1
ATOM 1720 C CA . GLY A 1 224 ? 15.666 46.040 19.666 1.00 45.28 224 GLY A CA 1
ATOM 1721 C C . GLY A 1 224 ? 15.885 46.715 21.011 1.00 36.53 224 GLY A C 1
ATOM 1722 O O . GLY A 1 224 ? 16.939 47.266 21.265 1.00 42.40 224 GLY A O 1
ATOM 1723 N N . ILE A 1 225 ? 14.880 46.669 21.871 1.00 40.42 225 ILE A N 1
ATOM 1724 C CA . ILE A 1 225 ? 14.963 47.258 23.203 1.00 40.85 225 ILE A CA 1
ATOM 1725 C C . ILE A 1 225 ? 16.008 46.507 24.035 1.00 36.52 225 ILE A C 1
ATOM 1726 O O . ILE A 1 225 ? 16.704 47.100 24.851 1.00 46.67 225 ILE A O 1
ATOM 1731 N N . ASN A 1 226 ? 16.102 45.198 23.836 1.00 45.20 226 ASN A N 1
ATOM 1732 C CA . ASN A 1 226 ? 17.071 44.387 24.562 1.00 47.51 226 ASN A CA 1
ATOM 1733 C C . ASN A 1 226 ? 18.488 44.783 24.202 1.00 45.52 226 ASN A C 1
ATOM 1734 O O . ASN A 1 226 ? 19.343 44.933 25.072 1.00 44.39 226 ASN A O 1
ATOM 1739 N N . GLU A 1 227 ? 18.738 44.956 22.916 1.00 40.13 227 GLU A N 1
ATOM 1740 C CA . GLU A 1 227 ? 20.058 45.356 22.488 1.00 47.34 227 GLU A CA 1
ATOM 1741 C C . GLU A 1 227 ? 20.390 46.738 23.020 1.00 42.98 227 GLU A C 1
ATOM 1742 O O . GLU A 1 227 ? 21.487 46.969 23.489 1.00 49.85 227 GLU A O 1
ATOM 1748 N N . LEU A 1 228 ? 19.432 47.653 22.956 1.00 49.23 228 LEU A N 1
ATOM 1749 C CA . LEU A 1 228 ? 19.663 48.994 23.437 1.00 44.34 228 LEU A CA 1
ATOM 1750 C C . LEU A 1 228 ? 19.857 48.962 24.932 1.00 39.29 228 LEU A C 1
ATOM 1751 O O . LEU A 1 228 ? 20.622 49.735 25.480 1.00 39.13 228 LEU A O 1
ATOM 1756 N N . ILE A 1 229 ? 19.187 48.064 25.614 1.00 35.69 229 ILE A N 1
ATOM 1757 C CA . ILE A 1 229 ? 19.379 48.082 27.040 1.00 41.41 229 ILE A CA 1
ATOM 1758 C C . ILE A 1 229 ? 20.709 47.418 27.445 1.00 49.47 229 ILE A C 1
ATOM 1759 O O . ILE A 1 229 ? 21.284 47.741 28.498 1.00 46.07 229 ILE A O 1
ATOM 1764 N N . GLU A 1 230 ? 21.221 46.531 26.589 1.00 44.62 230 GLU A N 1
ATOM 1765 C CA . GLU A 1 230 ? 22.468 45.863 26.886 1.00 43.37 230 GLU A CA 1
ATOM 1766 C C . GLU A 1 230 ? 23.565 46.897 26.791 1.00 49.48 230 GLU A C 1
ATOM 1767 O O . GLU A 1 230 ? 24.559 46.795 27.516 1.00 56.00 230 GLU A O 1
ATOM 1773 N N . LEU A 1 231 ? 23.400 47.887 25.907 1.00 45.19 231 LEU A N 1
ATOM 1774 C CA . LEU A 1 231 ? 24.382 48.970 25.776 1.00 41.46 231 LEU A CA 1
ATOM 1775 C C . LEU A 1 231 ? 24.295 49.823 27.035 1.00 37.51 231 LEU A C 1
ATOM 1776 O O . LEU A 1 231 ? 25.266 50.036 27.733 1.00 41.25 231 LEU A O 1
ATOM 1781 N N . GLN A 1 232 ? 23.110 50.318 27.314 1.00 37.69 232 GLN A N 1
ATOM 1782 C CA . GLN A 1 232 ? 22.893 51.106 28.504 1.00 40.10 232 GLN A CA 1
ATOM 1783 C C . GLN A 1 232 ? 23.458 50.425 29.758 1.00 42.74 232 GLN A C 1
ATOM 1784 O O . GLN A 1 232 ? 24.009 51.088 30.625 1.00 48.29 232 GLN A O 1
ATOM 1790 N N . LYS A 1 233 ? 23.308 49.109 29.862 1.00 42.17 233 LYS A N 1
ATOM 1791 C CA . LYS A 1 233 ? 23.793 48.407 31.043 1.00 42.23 233 LYS A CA 1
ATOM 1792 C C . LYS A 1 233 ? 25.289 48.485 31.245 1.00 43.42 233 LYS A C 1
ATOM 1793 O O . LYS A 1 233 ? 25.747 48.431 32.372 1.00 41.30 233 LYS A O 1
ATOM 1799 N N . LYS A 1 234 ? 26.048 48.619 30.165 1.00 34.61 234 LYS A N 1
ATOM 1800 C CA . LYS A 1 234 ? 27.484 48.702 30.280 1.00 32.10 234 LYS A CA 1
ATOM 1801 C C . LYS A 1 234 ? 27.924 49.992 30.938 1.00 38.82 234 LYS A C 1
ATOM 1802 O O . LYS A 1 234 ? 29.107 50.171 31.253 1.00 43.93 234 LYS A O 1
ATOM 1808 N N . LEU A 1 235 ? 26.996 50.904 31.165 1.00 42.44 235 LEU A N 1
ATOM 1809 C CA . LEU A 1 235 ? 27.383 52.189 31.743 1.00 39.31 235 LEU A CA 1
ATOM 1810 C C . LEU A 1 235 ? 27.131 52.247 33.238 1.00 33.27 235 LEU A C 1
ATOM 1811 O O . LEU A 1 235 ? 27.433 53.237 33.903 1.00 36.24 235 LEU A O 1
ATOM 1816 N N . TYR A 1 236 ? 26.572 51.185 33.772 1.00 30.70 236 TYR A N 1
ATOM 1817 C CA . TYR A 1 236 ? 26.263 51.189 35.188 1.00 37.36 236 TYR A CA 1
ATOM 1818 C C . TYR A 1 236 ? 26.742 49.908 35.856 1.00 35.62 236 TYR A C 1
ATOM 1819 O O . TYR A 1 236 ? 27.042 48.915 35.190 1.00 37.20 236 TYR A O 1
ATOM 1828 N N . VAL A 1 237 ? 26.858 49.945 37.174 1.00 34.55 237 VAL A N 1
ATOM 1829 C CA . VAL A 1 237 ? 27.224 48.753 37.925 1.00 30.21 237 VAL A CA 1
ATOM 1830 C C . VAL A 1 237 ? 26.155 48.837 38.978 1.00 32.63 237 VAL A C 1
ATOM 1831 O O . VAL A 1 237 ? 26.142 49.771 39.773 1.00 36.49 237 VAL A O 1
ATOM 1835 N N . ILE A 1 238 ? 25.223 47.896 38.959 1.00 37.62 238 ILE A N 1
ATOM 1836 C CA . ILE A 1 238 ? 24.108 47.922 39.905 1.00 41.03 238 ILE A CA 1
ATOM 1837 C C . ILE A 1 238 ? 24.100 46.699 40.829 1.00 40.84 238 ILE A C 1
ATOM 1838 O O . ILE A 1 238 ? 24.442 45.599 40.423 1.00 37.70 238 ILE A O 1
ATOM 1843 N N . GLN A 1 239 ? 23.678 46.902 42.064 1.00 33.22 239 GLN A N 1
ATOM 1844 C CA . GLN A 1 239 ? 23.597 45.805 42.993 1.00 39.71 239 GLN A CA 1
ATOM 1845 C C . GLN A 1 239 ? 22.588 46.172 44.057 1.00 41.04 239 GLN A C 1
ATOM 1846 O O . GLN A 1 239 ? 22.673 47.240 44.664 1.00 42.77 239 GLN A O 1
ATOM 1852 N N . ASP A 1 240 ? 21.619 45.282 44.254 1.00 48.15 240 ASP A N 1
ATOM 1853 C CA . ASP A 1 240 ? 20.550 45.468 45.232 1.00 49.57 240 ASP A CA 1
ATOM 1854 C C . ASP A 1 240 ? 19.913 46.863 45.185 1.00 54.49 240 ASP A C 1
ATOM 1855 O O . ASP A 1 240 ? 19.681 47.498 46.236 1.00 48.44 240 ASP A O 1
ATOM 1860 N N . GLY A 1 241 ? 19.625 47.339 43.966 1.00 50.17 241 GLY A N 1
ATOM 1861 C CA . GLY A 1 241 ? 19.029 48.652 43.816 1.00 38.26 241 GLY A CA 1
ATOM 1862 C C . GLY A 1 241 ? 19.954 49.832 44.069 1.00 42.42 241 GLY A C 1
ATOM 1863 O O . GLY A 1 241 ? 19.495 50.957 44.244 1.00 40.98 241 GLY A O 1
ATOM 1864 N N . LYS A 1 242 ? 21.261 49.579 44.104 1.00 43.93 242 LYS A N 1
ATOM 1865 C CA . LYS A 1 242 ? 22.255 50.620 44.319 1.00 37.56 242 LYS A CA 1
ATOM 1866 C C . LYS A 1 242 ? 22.905 50.883 42.971 1.00 42.10 242 LYS A C 1
ATOM 1867 O O . LYS A 1 242 ? 23.433 49.957 42.347 1.00 43.51 242 LYS A O 1
ATOM 1873 N N . TRP A 1 243 ? 22.850 52.129 42.506 1.00 44.72 243 TRP A N 1
ATOM 1874 C CA . TRP A 1 243 ? 23.414 52.462 41.203 1.00 37.36 243 TRP A CA 1
ATOM 1875 C C . TRP A 1 243 ? 24.674 53.315 41.226 1.00 40.62 243 TRP A C 1
ATOM 1876 O O . TRP A 1 243 ? 24.725 54.372 41.865 1.00 39.82 243 TRP A O 1
ATOM 1887 N N . GLU A 1 244 ? 25.682 52.860 40.495 1.00 33.39 244 GLU A N 1
ATOM 1888 C CA . GLU A 1 244 ? 26.909 53.601 40.367 1.00 31.85 244 GLU A CA 1
ATOM 1889 C C . GLU A 1 244 ? 27.192 53.545 38.887 1.00 38.37 244 GLU A C 1
ATOM 1890 O O . GLU A 1 244 ? 26.700 52.645 38.186 1.00 38.03 244 GLU A O 1
ATOM 1896 N N . ARG A 1 245 ? 27.995 54.486 38.415 1.00 36.78 245 ARG A N 1
ATOM 1897 C CA . ARG A 1 245 ? 28.367 54.522 37.021 1.00 35.66 245 ARG A CA 1
ATOM 1898 C C . ARG A 1 245 ? 29.572 53.616 36.818 1.00 45.44 245 ARG A C 1
ATOM 1899 O O . ARG A 1 245 ? 30.423 53.505 37.697 1.00 47.46 245 ARG A O 1
ATOM 1907 N N . SER A 1 246 ? 29.636 52.951 35.667 1.00 41.30 246 SER A N 1
ATOM 1908 C CA . SER A 1 246 ? 30.769 52.108 35.347 1.00 38.37 246 SER A CA 1
ATOM 1909 C C . SER A 1 246 ? 31.856 53.131 34.958 1.00 38.95 246 SER A C 1
ATOM 1910 O O . SER A 1 246 ? 31.631 54.324 35.088 1.00 42.22 246 SER A O 1
ATOM 1913 N N . GLU A 1 247 ? 33.026 52.697 34.507 1.00 38.24 247 GLU A N 1
ATOM 1914 C CA . GLU A 1 247 ? 34.055 53.663 34.140 1.00 39.59 247 GLU A CA 1
ATOM 1915 C C . GLU A 1 247 ? 33.924 54.031 32.683 1.00 38.58 247 GLU A C 1
ATOM 1916 O O . GLU A 1 247 ? 34.793 54.718 32.144 1.00 42.71 247 GLU A O 1
ATOM 1922 N N . LEU A 1 248 ? 32.884 53.544 32.019 1.00 39.90 248 LEU A N 1
ATOM 1923 C CA . LEU A 1 248 ? 32.740 53.888 30.607 1.00 45.32 248 LEU A CA 1
ATOM 1924 C C . LEU A 1 248 ? 32.162 55.267 30.464 1.00 36.16 248 LEU A C 1
ATOM 1925 O O . LEU A 1 248 ? 31.262 55.630 31.204 1.00 42.59 248 LEU A O 1
ATOM 1930 N N . LYS A 1 249 ? 32.708 56.040 29.539 1.00 34.91 249 LYS A N 1
ATOM 1931 C CA . LYS A 1 249 ? 32.197 57.371 29.284 1.00 42.73 249 LYS A CA 1
ATOM 1932 C C . LYS A 1 249 ? 31.441 57.245 27.977 1.00 40.66 249 LYS A C 1
ATOM 1933 O O . LYS A 1 249 ? 30.616 58.078 27.642 1.00 43.64 249 LYS A O 1
ATOM 1939 N N . GLU A 1 250 ? 31.720 56.176 27.248 1.00 35.83 250 GLU A N 1
ATOM 1940 C CA . GLU A 1 250 ? 31.058 55.958 25.992 1.00 40.05 250 GLU A CA 1
ATOM 1941 C C . GLU A 1 250 ? 30.906 54.490 25.674 1.00 40.65 250 GLU A C 1
ATOM 1942 O O . GLU A 1 250 ? 31.796 53.696 25.924 1.00 42.46 250 GLU A O 1
ATOM 1948 N N . VAL A 1 251 ? 29.756 54.145 25.113 1.00 42.55 251 VAL A N 1
ATOM 1949 C CA . VAL A 1 251 ? 29.433 52.774 24.737 1.00 48.94 251 VAL A CA 1
ATOM 1950 C C . VAL A 1 251 ? 28.893 52.861 23.328 1.00 45.24 251 VAL A C 1
ATOM 1951 O O . VAL A 1 251 ? 28.311 53.873 22.957 1.00 50.22 251 VAL A O 1
ATOM 1955 N N . SER A 1 252 ? 29.104 51.824 22.534 1.00 41.01 252 SER A N 1
ATOM 1956 C CA . SER A 1 252 ? 28.598 51.828 21.171 1.00 48.37 252 SER A CA 1
ATOM 1957 C C . SER A 1 252 ? 28.330 50.410 20.735 1.00 48.62 252 SER A C 1
ATOM 1958 O O . SER A 1 252 ? 28.949 49.481 21.223 1.00 52.44 252 SER A O 1
ATOM 1961 N N . SER A 1 253 ? 27.387 50.226 19.828 1.00 56.10 253 SER A N 1
ATOM 1962 C CA . SER A 1 253 ? 27.092 48.878 19.392 1.00 63.66 253 SER A CA 1
ATOM 1963 C C . SER A 1 253 ? 28.249 48.458 18.509 1.00 71.96 253 SER A C 1
ATOM 1964 O O . SER A 1 253 ? 28.793 49.274 17.773 1.00 76.07 253 SER A O 1
ATOM 1967 N N . THR A 1 254 ? 28.652 47.195 18.601 1.00 87.71 254 THR A N 1
ATOM 1968 C CA . THR A 1 254 ? 29.751 46.707 17.771 1.00 96.93 254 THR A CA 1
ATOM 1969 C C . THR A 1 254 ? 29.249 46.580 16.342 1.00 100.87 254 THR A C 1
ATOM 1970 O O . THR A 1 254 ? 30.034 46.523 15.394 1.00 100.40 254 THR A O 1
ATOM 1974 N N . THR A 1 255 ? 27.926 46.535 16.213 1.00 106.73 255 THR A N 1
ATOM 1975 C CA . THR A 1 255 ? 27.256 46.396 14.925 1.00 108.78 255 THR A CA 1
ATOM 1976 C C . THR A 1 255 ? 27.541 44.986 14.423 1.00 110.98 255 THR A C 1
ATOM 1977 O O . THR A 1 255 ? 26.574 44.318 13.979 1.00 114.02 255 THR A O 1
#

Radius of gyration: 17.95 Å; Cα contacts (8 Å, |Δi|>4): 598; chains: 1; bounding box: 39×44×49 Å

B-factor: mean 56.51, std 28.4, range [19.95, 163.86]

CATH classification: 3.30.230.70

Foldseek 3Di:
DVVPADQLGWAKWKWFWPPDPPALTWIWIDGVQWIKTKAKHKAAAADVVCPPVQFAAEFEFEWEQLCEPVHGDDTCPVPPDDDPVRVVLRVVLRLQLVVFFPRNQQGRIYIYMYIYTDYAFAPNSQRRSLRNQRNSQSSLLSCVVVVVTPASGTRFHKGKWKWFQAPNRIGTHHTNVRVVRGQKMKMWMATQVLGTRDIDIDGPPHDDDPVVVVVNVVSGSVVGNQSVVQVVQQWDDDPRHIDGDPDSMGIDPD

Solvent-accessible surface area: 12743 Å² total; per-residue (Å²): 68,99,80,69,18,145,68,83,43,12,9,78,2,31,0,64,2,67,66,76,152,214,27,50,3,2,0,35,0,16,0,20,129,0,78,0,29,0,18,0,35,24,88,114,71,5,45,127,149,4,100,71,142,48,48,0,45,0,39,11,75,5,26,26,64,42,145,1,33,143,118,132,29,86,70,67,78,133,102,53,202,100,30,58,97,12,61,72,0,36,134,8,0,2,101,2,0,69,68,2,5,64,21,91,90,0,26,69,31,9,0,103,0,42,0,34,2,54,82,5,36,10,18,14,59,1,0,0,0,0,0,0,1,0,0,1,0,4,0,0,9,82,4,59,168,92,60,83,13,153,80,5,10,11,142,32,6,1,0,0,0,8,0,0,15,15,114,116,135,38,11,1,0,2,14,94,134,15,54,82,59,9,31,4,22,7,27,0,2,1,17,15,84,43,173,69,38,33,67,84,28,84,32,65,185,127,110,64,76,162,95,64,48,72,121,0,29,75,26,0,53,134,0,5,74,82,0,2,99,16,0,80,120,0,10,94,68,144,131,48,128,9,102,76,18,156,74,98,87,8,62,31,134,113

Nearest PDB structures (foldseek):
  1udn-assembly1_A  TM=1.004E+00  e=1.400E-57  Aquifex aeolicus
  1udo-assembly1_A  TM=1.003E+00  e=1.120E-55  Aquifex aeolicus
  1uds-assembly1_A  TM=1.003E+00  e=6.783E-55  Aquifex aeolicus
  1udq-assembly1_A  TM=1.002E+00  e=1.140E-53  Aquifex aeolicus
  1r6l-assembly1_A  TM=9.751E-01  e=9.031E-32  Pseudomonas aeruginosa

Organism: Aquifex aeolicus (strain VF5) (NCBI:txid224324)

Secondary structure (DSSP, 8-state):
-TTS--TT----EEEEE--SSSSSEEEEEEETTEEEEEEEEEES---GGGTTSS--EEEEEEEE-S--TTS----SSTT-S--HHHHHHHHHHHHHHHHHB-GGGG-S-EEEEEEEEEE-SS-HHHHHHHHHHHHHHHHHHHHHHTTSSSS--B---EEEEEEEEETTEEEES--HHHHHT-SEEEEEEEETTS-EEEEEEEESS----HHHHHHHHHHHHHHHHHHHHHHHTTEEEETTEEEE-S-SEEE---

Sequence (254 aa):
RSDGRKEDQLRPVSIQRDFLEYPEGSCLISFGKTKVICTASVIENVPNWLKGKGQGWITAEYSMLPRATQQRTIRESVQGRIGGRTHEIQRMIGRAMRTAVELTKIGERTIWVDCDVIQADGGTRTAAITGAFVAVADAIIKLHKEGIIEETPIKDFVAAVSVGIVNDRILLDLNFEEDSAAQVDMNVVGTGSGRLSEVHTMGEEYSFTKDELIKMLDLAQKGINELIELQKKLYVIQDGKWERSELKEVSSTT

InterPro domains:
  IPR001247 Exoribonuclease, phosphorolytic domain 1 [PF01138] (10-142)
  IPR002381 Ribonuclease PH, bacterial-type [MF_00564] (14-237)
  IPR002381 Ribonuclease PH, bacterial-type [TIGR01966] (2-236)
  IPR002381 Ribonuclease PH, bacterial-type [cd11362] (10-236)
  IPR015847 Exoribonuclease, phosphorolytic domain 2 [PF03725] (157-224)
  IPR018336 Ribonuclease PH, conserved site [PS01277] (116-129)
  IPR020568 Ribosomal protein uS5 domain 2-type superfamily [SSF54211] (1-181)
  IPR027408 PNPase/RNase PH domain superfamily [G3DSA:3.30.230.70] (13-255)
  IPR036345 Exoribonuclease, PH domain 2 superfamily [SSF55666] (153-236)
  IPR050080 Ribonuclease PH [PTHR11953] (2-233)